Protein 2P08 (pdb70)

Organism: Nostoc punctiforme (strain ATCC 29133 / PCC 73102) (NCBI:txid63737)

Nearest PDB structures (foldseek):
  2p08-assembly1_B  TM=1.009E+00  e=7.380E-22  Nostoc punctiforme PCC 73102
  2p08-assembly1_A  TM=9.866E-01  e=2.747E-18  Nostoc punctiforme PCC 73102
  2p04-assembly1_B  TM=9.785E-01  e=1.442E-16  Nostoc punctiforme PCC 73102
  8hbe-assembly1_A  TM=8.763E-01  e=8.761E-08  Homo sapiens
  8hbh-assembly1_A  TM=8.188E-01  e=1.800E-07  Homo sapiens

Structure (mmCIF, N/CA/C/O backbone):
data_2P08
#
_entry.id   2P08
#
_cell.length_a   72.332
_cell.length_b   72.332
_cell.length_c   169.080
_cell.angle_alpha   90.00
_cell.angle_beta   90.00
_cell.angle_gamma   120.00
#
_symmetry.space_group_name_H-M   'P 61 2 2'
#
loop_
_entity.id
_entity.type
_entity.pdbx_description
1 polymer 'signal transduction histidine kinase'
2 non-polymer 'SULFATE ION'
3 water water
#
loop_
_atom_site.group_PDB
_atom_site.id
_atom_site.type_symbol
_atom_site.label_atom_id
_atom_site.label_alt_id
_atom_site.label_comp_id
_atom_site.label_asym_id
_atom_site.label_entity_id
_atom_site.label_seq_id
_atom_site.pdbx_PDB_ins_code
_atom_site.Cartn_x
_atom_site.Cartn_y
_atom_site.Cartn_z
_atom_site.occupancy
_atom_site.B_iso_or_equiv
_atom_site.auth_seq_id
_atom_site.auth_comp_id
_atom_site.auth_asym_id
_atom_site.auth_atom_id
_atom_site.pdbx_PDB_model_num
ATOM 1 N N . MET A 1 1 ? 0.203 37.957 21.795 1.00 67.16 7 MET A N 1
ATOM 2 C CA . MET A 1 1 ? -0.682 36.916 22.388 1.00 74.30 7 MET A CA 1
ATOM 3 C C . MET A 1 1 ? 0.044 35.581 22.507 1.00 72.05 7 MET A C 1
ATOM 4 O O . MET A 1 1 ? -0.486 34.615 23.075 1.00 68.21 7 MET A O 1
ATOM 9 N N . LEU A 1 2 ? 1.264 35.534 21.977 1.00 66.15 8 LEU A N 1
ATOM 10 C CA . LEU A 1 2 ? 1.987 34.276 21.889 1.00 59.67 8 LEU A CA 1
ATOM 11 C C . LEU A 1 2 ? 2.905 33.988 23.065 1.00 56.00 8 LEU A C 1
ATOM 12 O O . LEU A 1 2 ? 3.826 34.752 23.357 1.00 62.41 8 LEU A O 1
ATOM 17 N N . SER A 1 3 ? 2.640 32.866 23.725 1.00 53.33 9 SER A N 1
ATOM 18 C CA . SER A 1 3 ? 3.506 32.341 24.778 1.00 56.92 9 SER A CA 1
ATOM 19 C C . SER A 1 3 ? 4.915 32.085 24.220 1.00 61.46 9 SER A C 1
ATOM 20 O O . SER A 1 3 ? 5.052 31.513 23.133 1.00 61.88 9 SER A O 1
ATOM 23 N N . PRO A 1 4 ? 5.964 32.525 24.949 1.00 64.71 10 PRO A N 1
ATOM 24 C CA . PRO A 1 4 ? 7.344 32.277 24.517 1.00 64.70 10 PRO A CA 1
ATOM 25 C C . PRO A 1 4 ? 7.737 30.795 24.495 1.00 65.57 10 PRO A C 1
ATOM 26 O O . PRO A 1 4 ? 8.506 30.380 23.629 1.00 59.05 10 PRO A O 1
ATOM 30 N N . GLU A 1 5 ? 7.210 30.010 25.436 1.00 62.17 11 GLU A N 1
ATOM 31 C CA . GLU A 1 5 ? 7.489 28.577 25.489 1.00 55.07 11 GLU A CA 1
ATOM 32 C C . GLU A 1 5 ? 6.799 27.879 24.308 1.00 45.15 11 GLU A C 1
ATOM 33 O O . GLU A 1 5 ? 7.390 27.003 23.686 1.00 44.47 11 GLU A O 1
ATOM 39 N N . LEU A 1 6 ? 5.559 28.273 24.009 1.00 41.20 12 LEU A N 1
ATOM 40 C CA . LEU A 1 6 ? 4.807 27.723 22.865 1.00 48.42 12 LEU A CA 1
ATOM 41 C C . LEU A 1 6 ? 5.450 28.031 21.524 1.00 49.99 12 LEU A C 1
ATOM 42 O O . LEU A 1 6 ? 5.556 27.141 20.672 1.00 49.94 12 LEU A O 1
ATOM 47 N N . LEU A 1 7 ? 5.860 29.287 21.337 1.00 43.69 13 LEU A N 1
ATOM 48 C CA . LEU A 1 7 ? 6.555 29.678 20.116 1.00 43.55 13 LEU A CA 1
ATOM 49 C C . LEU A 1 7 ? 7.788 28.808 19.887 1.00 47.92 13 LEU A C 1
ATOM 50 O O . LEU A 1 7 ? 7.948 28.235 18.810 1.00 38.23 13 LEU A O 1
ATOM 55 N N . ALA A 1 8 ? 8.646 28.698 20.903 1.00 43.97 14 ALA A N 1
ATOM 56 C CA . ALA A 1 8 ? 9.884 27.940 20.776 1.00 41.86 14 ALA A CA 1
ATOM 57 C C . ALA A 1 8 ? 9.618 26.493 20.362 1.00 39.96 14 ALA A C 1
ATOM 58 O O . ALA A 1 8 ? 10.332 25.937 19.529 1.00 50.80 14 ALA A O 1
ATOM 60 N N . LYS A 1 9 ? 8.578 25.891 20.932 1.00 37.69 15 LYS A N 1
ATOM 61 C CA . LYS A 1 9 ? 8.244 24.499 20.663 1.00 42.22 15 LYS A CA 1
ATOM 62 C C . LYS A 1 9 ? 7.585 24.304 19.286 1.00 41.60 15 LYS A C 1
ATOM 63 O O . LYS A 1 9 ? 7.681 23.233 18.695 1.00 43.00 15 LYS A O 1
ATOM 69 N N . ALA A 1 10 ? 6.915 25.344 18.799 1.00 34.10 16 ALA A N 1
ATOM 70 C CA . ALA A 1 10 ? 6.251 25.337 17.493 1.00 37.47 16 ALA A CA 1
ATOM 71 C C . ALA A 1 10 ? 7.245 25.351 16.341 1.00 35.94 16 ALA A C 1
ATOM 72 O O . ALA A 1 10 ? 6.884 25.017 15.190 1.00 36.94 16 ALA A O 1
ATOM 74 N N . PHE A 1 11 ? 8.459 25.815 16.637 1.00 30.87 17 PHE A N 1
ATOM 75 C CA . PHE A 1 11 ? 9.514 26.013 15.631 1.00 25.92 17 PHE A CA 1
ATOM 76 C C . PHE A 1 11 ? 10.840 25.368 16.057 1.00 25.35 17 PHE A C 1
ATOM 77 O O . PHE A 1 11 ? 11.787 26.072 16.411 1.00 30.74 17 PHE A O 1
ATOM 85 N N . PRO A 1 12 ? 10.939 24.024 15.948 1.00 29.97 18 PRO A N 1
ATOM 86 C CA . PRO A 1 12 ? 12.162 23.299 16.372 1.00 37.42 18 PRO A CA 1
ATOM 87 C C . PRO A 1 12 ? 13.480 23.713 15.712 1.00 41.99 18 PRO A C 1
ATOM 88 O O . PRO A 1 12 ? 14.530 23.451 16.271 1.00 37.49 18 PRO A O 1
ATOM 92 N N . PHE A 1 13 ? 13.435 24.405 14.570 1.00 40.71 19 PHE A N 1
ATOM 93 C CA . PHE A 1 13 ? 14.665 24.901 13.945 1.00 31.47 19 PHE A CA 1
ATOM 94 C C . PHE A 1 13 ? 14.851 26.412 14.040 1.00 32.50 19 PHE A C 1
ATOM 95 O O . PHE A 1 13 ? 15.727 26.945 13.377 1.00 33.12 19 PHE A O 1
ATOM 103 N N . HIS A 1 14 ? 14.060 27.111 14.866 1.00 33.32 20 HIS A N 1
ATOM 104 C CA . HIS A 1 14 ? 14.206 28.567 14.965 1.00 34.67 20 HIS A CA 1
ATOM 105 C C . HIS A 1 14 ? 15.536 28.956 15.617 1.00 38.19 20 HIS A C 1
ATOM 106 O O . HIS A 1 14 ? 16.164 28.150 16.313 1.00 36.08 20 HIS A O 1
ATOM 113 N N . PHE A 1 15 ? 15.967 30.180 15.345 1.00 33.53 21 PHE A N 1
ATOM 114 C CA . PHE A 1 15 ? 16.869 30.906 16.235 1.00 34.25 21 PHE A CA 1
ATOM 115 C C . PHE A 1 15 ? 16.355 32.332 16.358 1.00 35.31 21 PHE A C 1
ATOM 116 O O . PHE A 1 15 ? 15.585 32.835 15.503 1.00 30.74 21 PHE A O 1
ATOM 124 N N . ALA A 1 16 ? 16.745 32.966 17.455 1.00 37.37 22 ALA A N 1
ATOM 125 C CA . ALA A 1 16 ? 16.418 34.361 17.715 1.00 34.63 22 ALA A CA 1
ATOM 126 C C . ALA A 1 16 ? 17.714 35.094 17.954 1.00 33.28 22 ALA A C 1
ATOM 127 O O . ALA A 1 16 ? 18.653 34.542 18.531 1.00 39.10 22 ALA A O 1
ATOM 129 N N . PHE A 1 17 ? 17.796 36.323 17.482 1.00 32.01 23 PHE A N 1
ATOM 130 C CA . PHE A 1 17 ? 18.985 37.118 17.661 1.00 33.02 23 PHE A CA 1
ATOM 131 C C . PHE A 1 17 ? 18.656 38.543 18.111 1.00 38.61 23 PHE A C 1
ATOM 132 O O . PHE A 1 17 ? 17.533 39.026 17.901 1.00 39.41 23 PHE A O 1
ATOM 140 N N . SER A 1 18 ? 19.656 39.212 18.692 1.00 38.68 24 SER A N 1
ATOM 141 C CA . SER A 1 18 ? 19.571 40.627 19.070 1.00 42.85 24 SER A CA 1
ATOM 142 C C . SER A 1 18 ? 20.269 41.480 18.017 1.00 45.95 24 SER A C 1
ATOM 143 O O . SER A 1 18 ? 20.821 40.924 17.066 1.00 39.78 24 SER A O 1
ATOM 146 N N . ARG A 1 19 ? 20.274 42.812 18.172 1.00 44.02 25 ARG A N 1
ATOM 147 C CA . ARG A 1 19 ? 20.807 43.709 17.112 1.00 40.67 25 ARG A CA 1
ATOM 148 C C . ARG A 1 19 ? 22.323 43.762 16.971 1.00 38.32 25 ARG A C 1
ATOM 149 O O . ARG A 1 19 ? 22.833 44.342 16.012 1.00 41.15 25 ARG A O 1
ATOM 157 N N . ASN A 1 20 ? 23.034 43.185 17.933 1.00 45.07 26 ASN A N 1
ATOM 158 C CA . ASN A 1 20 ? 24.466 42.976 17.785 1.00 50.34 26 ASN A CA 1
ATOM 159 C C . ASN A 1 20 ? 24.774 41.680 17.009 1.00 47.17 26 ASN A C 1
ATOM 160 O O . ASN A 1 20 ? 25.935 41.308 16.859 1.00 50.94 26 ASN A O 1
ATOM 165 N N . ARG A 1 21 ? 23.709 41.011 16.548 1.00 39.43 27 ARG A N 1
ATOM 166 C CA . ARG A 1 21 ? 23.745 39.797 15.722 1.00 38.01 27 ARG A CA 1
ATOM 167 C C . ARG A 1 21 ? 24.036 38.543 16.510 1.00 42.49 27 ARG A C 1
ATOM 168 O O . ARG A 1 21 ? 24.277 37.496 15.932 1.00 39.54 27 ARG A O 1
ATOM 176 N N . GLU A 1 22 ? 24.023 38.652 17.836 1.00 42.73 28 GLU A N 1
ATOM 177 C CA . GLU A 1 22 ? 24.237 37.493 18.691 1.00 47.74 28 GLU A CA 1
ATOM 178 C C . GLU A 1 22 ? 22.959 36.663 18.764 1.00 39.45 28 GLU A C 1
ATOM 179 O O . GLU A 1 22 ? 21.862 37.197 18.937 1.00 44.08 28 GLU A O 1
ATOM 185 N N . ILE A 1 23 ? 23.115 35.359 18.614 1.00 32.69 29 ILE A N 1
ATOM 186 C CA . ILE A 1 23 ? 22.034 34.396 18.789 1.00 36.50 29 ILE A CA 1
ATOM 187 C C . ILE A 1 23 ? 21.721 34.203 20.286 1.00 47.03 29 ILE A C 1
ATOM 188 O O . ILE A 1 23 ? 22.617 33.954 21.093 1.00 45.97 29 ILE A O 1
ATOM 193 N N . VAL A 1 24 ? 20.443 34.293 20.637 1.00 39.85 30 VAL A N 1
ATOM 194 C CA . VAL A 1 24 ? 20.021 34.380 22.037 1.00 43.20 30 VAL A CA 1
ATOM 195 C C . VAL A 1 24 ? 19.199 33.179 22.438 1.00 45.57 30 VAL A C 1
ATOM 196 O O . VAL A 1 24 ? 19.066 32.873 23.636 1.00 41.39 30 VAL A O 1
ATOM 200 N N . GLN A 1 25 ? 18.658 32.486 21.430 1.00 36.17 31 GLN A N 1
ATOM 201 C CA . GLN A 1 25 ? 17.858 31.281 21.663 1.00 37.47 31 GLN A CA 1
ATOM 202 C C . GLN A 1 25 ? 17.837 30.434 20.383 1.00 32.74 31 GLN A C 1
ATOM 203 O O . GLN A 1 25 ? 17.989 30.971 19.292 1.00 35.38 31 GLN A O 1
ATOM 209 N N . THR A 1 26 ? 17.675 29.127 20.523 1.00 36.10 32 THR A N 1
ATOM 210 C CA . THR A 1 26 ? 17.573 28.238 19.369 1.00 44.18 32 THR A CA 1
ATOM 211 C C . THR A 1 26 ? 16.492 27.217 19.642 1.00 41.45 32 THR A C 1
ATOM 212 O O . THR A 1 26 ? 16.185 26.933 20.795 1.00 46.63 32 THR A O 1
ATOM 216 N N . GLY A 1 27 ? 15.916 26.658 18.584 1.00 34.87 33 GLY A N 1
ATOM 217 C CA . GLY A 1 27 ? 14.950 25.572 18.739 1.00 39.00 33 GLY A CA 1
ATOM 218 C C . GLY A 1 27 ? 15.658 24.286 19.125 1.00 38.20 33 GLY A C 1
ATOM 219 O O . GLY A 1 27 ? 16.860 24.194 18.975 1.00 43.37 33 GLY A O 1
ATOM 220 N N . GLU A 1 28 ? 14.892 23.291 19.571 1.00 43.78 34 GLU A N 1
ATOM 221 C CA . GLU A 1 28 ? 15.418 22.001 20.042 1.00 59.07 34 GLU A CA 1
ATOM 222 C C . GLU A 1 28 ? 16.224 21.274 18.957 1.00 56.94 34 GLU A C 1
ATOM 223 O O . GLU A 1 28 ? 17.394 20.946 19.161 1.00 63.64 34 GLU A O 1
ATOM 229 N N . VAL A 1 29 ? 15.608 21.063 17.798 1.00 49.70 35 VAL A N 1
ATOM 230 C CA . VAL A 1 29 ? 16.245 20.322 16.708 1.00 39.74 35 VAL A CA 1
ATOM 231 C C . VAL A 1 29 ? 17.501 21.006 16.159 1.00 42.83 35 VAL A C 1
ATOM 232 O O . VAL A 1 29 ? 18.506 20.340 15.915 1.00 47.56 35 VAL A O 1
ATOM 236 N N . LEU A 1 30 ? 17.458 22.325 15.984 1.00 43.08 36 LEU A N 1
ATOM 237 C CA . LEU A 1 30 ? 18.620 23.071 15.503 1.00 44.06 36 LEU A CA 1
ATOM 238 C C . LEU A 1 30 ? 19.853 22.912 16.421 1.00 47.64 36 LEU A C 1
ATOM 239 O O . LEU A 1 30 ? 20.952 22.665 15.937 1.00 40.45 36 LEU A O 1
ATOM 244 N N . GLU A 1 31 ? 19.663 23.078 17.727 1.00 45.03 37 GLU A N 1
ATOM 245 C CA . GLU A 1 31 ? 20.773 22.979 18.674 1.00 53.35 37 GLU A CA 1
ATOM 246 C C . GLU A 1 31 ? 21.439 21.584 18.662 1.00 55.43 37 GLU A C 1
ATOM 247 O O . GLU A 1 31 ? 22.674 21.473 18.699 1.00 57.20 37 GLU A O 1
ATOM 253 N N . ARG A 1 32 ? 20.609 20.545 18.564 1.00 49.71 38 ARG A N 1
ATOM 254 C CA . ARG A 1 32 ? 21.033 19.151 18.602 1.00 54.33 38 ARG A CA 1
ATOM 255 C C . ARG A 1 32 ? 21.864 18.826 17.374 1.00 60.68 38 ARG A C 1
ATOM 256 O O . ARG A 1 32 ? 22.653 17.879 17.381 1.00 65.10 38 ARG A O 1
ATOM 264 N N . ILE A 1 33 ? 21.669 19.632 16.330 1.00 54.61 39 ILE A N 1
ATOM 265 C CA . ILE A 1 33 ? 22.257 19.439 15.011 1.00 46.14 39 ILE A CA 1
ATOM 266 C C . ILE A 1 33 ? 23.600 20.152 14.868 1.00 49.21 39 ILE A C 1
ATOM 267 O O . ILE A 1 33 ? 24.478 19.686 14.147 1.00 60.97 39 ILE A O 1
ATOM 272 N N . SER A 1 34 ? 23.763 21.274 15.563 1.00 53.12 40 SER A N 1
ATOM 273 C CA . SER A 1 34 ? 24.966 22.082 15.437 1.00 54.97 40 SER A CA 1
ATOM 274 C C . SER A 1 34 ? 26.104 21.462 16.246 1.00 61.47 40 SER A C 1
ATOM 275 O O . SER A 1 34 ? 25.872 20.986 17.365 1.00 66.32 40 SER A O 1
ATOM 278 N N . PRO A 1 35 ? 27.319 21.422 15.659 1.00 59.89 41 PRO A N 1
ATOM 279 C CA . PRO A 1 35 ? 28.573 21.011 16.323 1.00 63.70 41 PRO A CA 1
ATOM 280 C C . PRO A 1 35 ? 29.042 21.963 17.431 1.00 67.21 41 PRO A C 1
ATOM 281 O O . PRO A 1 35 ? 29.385 21.502 18.517 1.00 73.74 41 PRO A O 1
ATOM 285 N N . GLU A 1 36 ? 29.064 23.265 17.155 1.00 68.81 42 GLU A N 1
ATOM 286 C CA . GLU A 1 36 ? 29.292 24.289 18.179 1.00 67.67 42 GLU A CA 1
ATOM 287 C C . GLU A 1 36 ? 27.941 24.694 18.772 1.00 72.04 42 GLU A C 1
ATOM 288 O O . GLU A 1 36 ? 26.945 24.748 18.047 1.00 73.98 42 GLU A O 1
ATOM 294 N N . PRO A 1 37 ? 27.890 24.988 20.088 1.00 71.18 43 PRO A N 1
ATOM 295 C CA . PRO A 1 37 ? 26.645 25.576 20.613 1.00 67.55 43 PRO A CA 1
ATOM 296 C C . PRO A 1 37 ? 26.423 27.001 20.067 1.00 57.85 43 PRO A C 1
ATOM 297 O O . PRO A 1 37 ? 27.358 27.817 20.060 1.00 56.95 43 PRO A O 1
ATOM 301 N N . LEU A 1 38 ? 25.198 27.285 19.619 1.00 48.77 44 LEU A N 1
ATOM 302 C CA . LEU A 1 38 ? 24.892 28.534 18.889 1.00 43.42 44 LEU A CA 1
ATOM 303 C C . LEU A 1 38 ? 24.602 29.766 19.752 1.00 37.97 44 LEU A C 1
ATOM 304 O O . LEU A 1 38 ? 24.919 30.896 19.369 1.00 40.17 44 LEU A O 1
ATOM 309 N N . VAL A 1 39 ? 23.981 29.568 20.907 1.00 45.63 45 VAL A N 1
ATOM 310 C CA . VAL A 1 39 ? 23.703 30.696 21.803 1.00 38.24 45 VAL A CA 1
ATOM 311 C C . VAL A 1 39 ? 25.002 31.421 22.180 1.00 41.16 45 VAL A C 1
ATOM 312 O O . VAL A 1 39 ? 25.992 30.802 22.609 1.00 45.36 45 VAL A O 1
ATOM 316 N N . GLY A 1 40 ? 25.018 32.723 21.937 1.00 41.73 46 GLY A N 1
ATOM 317 C CA . GLY A 1 40 ? 26.187 33.553 22.197 1.00 47.15 46 GLY A CA 1
ATOM 318 C C . GLY A 1 40 ? 27.014 33.828 20.954 1.00 49.22 46 GLY A C 1
ATOM 319 O O . GLY A 1 40 ? 27.872 34.716 20.957 1.00 47.50 46 GLY A O 1
ATOM 320 N N . LYS A 1 41 ? 26.762 33.065 19.890 1.00 45.39 47 LYS A N 1
ATOM 321 C CA . LYS A 1 41 ? 27.524 33.212 18.649 1.00 44.13 47 LYS A CA 1
ATOM 322 C C . LYS A 1 41 ? 26.868 34.191 17.687 1.00 47.81 47 LYS A C 1
ATOM 323 O O . LYS A 1 41 ? 25.660 34.448 17.758 1.00 45.27 47 LYS A O 1
ATOM 329 N N . LEU A 1 42 ? 27.677 34.750 16.796 1.00 46.36 48 LEU A N 1
ATOM 330 C CA . LEU A 1 42 ? 27.178 35.652 15.776 1.00 40.94 48 LEU A CA 1
ATOM 331 C C . LEU A 1 42 ? 26.593 34.858 14.607 1.00 43.95 48 LEU A C 1
ATOM 332 O O . LEU A 1 42 ? 27.151 33.835 14.181 1.00 37.03 48 LEU A O 1
ATOM 337 N N . ILE A 1 43 ? 25.464 35.345 14.105 1.00 34.33 49 ILE A N 1
ATOM 338 C CA . ILE A 1 43 ? 24.775 34.772 12.953 1.00 32.96 49 ILE A CA 1
ATOM 339 C C . ILE A 1 43 ? 25.704 34.424 11.787 1.00 31.58 49 ILE A C 1
ATOM 340 O O . ILE A 1 43 ? 25.648 33.303 11.294 1.00 33.33 49 ILE A O 1
ATOM 345 N N . GLU A 1 44 ? 26.526 35.381 11.339 1.00 35.23 50 GLU A N 1
ATOM 346 C CA . GLU A 1 44 ? 27.320 35.236 10.094 1.00 36.44 50 GLU A CA 1
ATOM 347 C C . GLU A 1 44 ? 28.437 34.180 10.167 1.00 41.09 50 GLU A C 1
ATOM 348 O O . GLU A 1 44 ? 29.070 33.857 9.167 1.00 37.82 50 GLU A O 1
ATOM 354 N N . GLN A 1 45 ? 28.671 33.655 11.360 1.00 32.87 51 GLN A N 1
ATOM 355 C CA . GLN A 1 45 ? 29.635 32.580 11.554 1.00 35.20 51 GLN A CA 1
ATOM 356 C C . GLN A 1 45 ? 28.961 31.234 11.415 1.00 35.03 51 GLN A C 1
ATOM 357 O O . GLN A 1 45 ? 29.623 30.207 11.386 1.00 33.81 51 GLN A O 1
ATOM 363 N N . HIS A 1 46 ? 27.629 31.233 11.304 1.00 32.67 52 HIS A N 1
ATOM 364 C CA . HIS A 1 46 ? 26.884 29.982 11.230 1.00 32.08 52 HIS A CA 1
ATOM 365 C C . HIS A 1 46 ? 25.836 29.948 10.127 1.00 32.83 52 HIS A C 1
ATOM 366 O O . HIS A 1 46 ? 25.395 28.863 9.740 1.00 31.87 52 HIS A O 1
ATOM 373 N N . PHE A 1 47 ? 25.494 31.127 9.596 1.00 30.35 53 PHE A N 1
ATOM 374 C CA . PHE A 1 47 ? 24.436 31.256 8.594 1.00 32.99 53 PHE A CA 1
ATOM 375 C C . PHE A 1 47 ? 24.795 32.194 7.495 1.00 29.21 53 PHE A C 1
ATOM 376 O O . PHE A 1 47 ? 25.541 33.122 7.700 1.00 33.74 53 PHE A O 1
ATOM 384 N N . GLN A 1 48 ? 24.190 31.956 6.337 1.00 34.59 54 GLN A N 1
ATOM 385 C CA . GLN A 1 48 ? 24.277 32.826 5.181 1.00 37.79 54 GLN A CA 1
ATOM 386 C C . GLN A 1 48 ? 22.834 33.075 4.745 1.00 31.25 54 GLN A C 1
ATOM 387 O O . GLN A 1 48 ? 22.054 32.151 4.727 1.00 34.32 54 GLN A O 1
ATOM 393 N N . ILE A 1 49 ? 22.493 34.317 4.410 1.00 26.00 55 ILE A N 1
ATOM 394 C CA . ILE A 1 49 ? 21.151 34.646 3.893 1.00 35.97 55 ILE A CA 1
ATOM 395 C C . ILE A 1 49 ? 21.175 34.581 2.380 1.00 30.84 55 ILE A C 1
ATOM 396 O O . ILE A 1 49 ? 21.929 35.313 1.747 1.00 33.74 55 ILE A O 1
ATOM 401 N N . ASN A 1 50 ? 20.375 33.682 1.814 1.00 34.54 56 ASN A N 1
ATOM 402 C CA . ASN A 1 50 ? 20.296 33.503 0.350 1.00 30.96 56 ASN A CA 1
ATOM 403 C C . ASN A 1 50 ? 19.189 34.321 -0.285 1.00 34.39 56 ASN A C 1
ATOM 404 O O . ASN A 1 50 ? 19.291 34.720 -1.440 1.00 36.65 56 ASN A O 1
ATOM 409 N N . ARG A 1 51 ? 18.123 34.573 0.471 1.00 31.09 57 ARG A N 1
ATOM 410 C CA . ARG A 1 51 ? 16.989 35.353 -0.022 1.00 35.07 57 ARG A CA 1
ATOM 411 C C . ARG A 1 51 ? 16.281 36.008 1.169 1.00 30.11 57 ARG A C 1
ATOM 412 O O . ARG A 1 51 ? 16.221 35.406 2.233 1.00 32.89 57 ARG A O 1
ATOM 420 N N . PRO A 1 52 ? 15.829 37.270 1.029 1.00 33.71 58 PRO A N 1
ATOM 421 C CA . PRO A 1 52 ? 16.134 38.250 -0.019 1.00 37.35 58 PRO A CA 1
ATOM 422 C C . PRO A 1 52 ? 17.638 38.594 -0.060 1.00 40.23 58 PRO A C 1
ATOM 423 O O . PRO A 1 52 ? 18.409 38.213 0.843 1.00 36.70 58 PRO A O 1
ATOM 427 N N . LYS A 1 53 ? 18.065 39.271 -1.115 1.00 36.31 59 LYS A N 1
ATOM 428 C CA . LYS A 1 53 ? 19.462 39.686 -1.204 1.00 39.68 59 LYS A CA 1
ATOM 429 C C . LYS A 1 53 ? 19.724 40.907 -0.314 1.00 40.03 59 LYS A C 1
ATOM 430 O O . LYS A 1 53 ? 19.565 42.055 -0.748 1.00 42.86 59 LYS A O 1
ATOM 436 N N . ILE A 1 54 ? 20.120 40.654 0.936 1.00 36.46 60 ILE A N 1
ATOM 437 C CA . ILE A 1 54 ? 20.257 41.729 1.937 1.00 40.52 60 ILE A CA 1
ATOM 438 C C . ILE A 1 54 ? 21.338 41.412 2.984 1.00 37.58 60 ILE A C 1
ATOM 439 O O . ILE A 1 54 ? 21.788 40.268 3.107 1.00 38.13 60 ILE A O 1
ATOM 444 N N . LEU A 1 55 ? 21.741 42.418 3.742 1.00 36.75 61 LEU A N 1
ATOM 445 C CA . LEU A 1 55 ? 22.772 42.232 4.765 1.00 41.82 61 LEU A CA 1
ATOM 446 C C . LEU A 1 55 ? 22.191 41.551 5.977 1.00 41.96 61 LEU A C 1
ATOM 447 O O . LEU A 1 55 ? 21.019 41.731 6.284 1.00 49.24 61 LEU A O 1
ATOM 452 N N . ILE A 1 56 ? 23.012 40.776 6.673 1.00 48.71 62 ILE A N 1
ATOM 453 C CA . ILE A 1 56 ? 22.667 40.318 8.010 1.00 48.01 62 ILE A CA 1
ATOM 454 C C . ILE A 1 56 ? 22.767 41.574 8.883 1.00 50.39 62 ILE A C 1
ATOM 455 O O . ILE A 1 56 ? 23.836 41.937 9.391 1.00 45.07 62 ILE A O 1
ATOM 460 N N . ASP A 1 57 ? 21.641 42.262 8.981 1.00 43.80 63 ASP A N 1
ATOM 461 C CA . ASP A 1 57 ? 21.551 43.557 9.611 1.00 39.16 63 ASP A CA 1
ATOM 462 C C . ASP A 1 57 ? 20.170 43.544 10.255 1.00 45.01 63 ASP A C 1
ATOM 463 O O . ASP A 1 57 ? 19.148 43.386 9.567 1.00 38.94 63 ASP A O 1
ATOM 468 N N . PHE A 1 58 ? 20.144 43.672 11.575 1.00 40.22 64 PHE A N 1
ATOM 469 C CA . PHE A 1 58 ? 18.900 43.653 12.340 1.00 40.27 64 PHE A CA 1
ATOM 470 C C . PHE A 1 58 ? 17.870 44.600 11.726 1.00 40.12 64 PHE A C 1
ATOM 471 O O . PHE A 1 58 ? 16.712 44.223 11.525 1.00 48.07 64 PHE A O 1
ATOM 479 N N . ASP A 1 59 ? 18.307 45.821 11.412 1.00 38.92 65 ASP A N 1
ATOM 480 C CA . ASP A 1 59 ? 17.438 46.873 10.906 1.00 46.31 65 ASP A CA 1
ATOM 481 C C . ASP A 1 59 ? 16.928 46.578 9.505 1.00 46.57 65 ASP A C 1
ATOM 482 O O . ASP A 1 59 ? 15.758 46.827 9.204 1.00 43.98 65 ASP A O 1
ATOM 487 N N . ALA A 1 60 ? 17.814 46.080 8.643 1.00 42.67 66 ALA A N 1
ATOM 488 C CA . ALA A 1 60 ? 17.431 45.722 7.279 1.00 38.73 66 ALA A CA 1
ATOM 489 C C . ALA A 1 60 ? 16.404 44.603 7.318 1.00 32.59 66 ALA A C 1
ATOM 490 O O . ALA A 1 60 ? 15.450 44.585 6.528 1.00 36.00 66 ALA A O 1
ATOM 492 N N . ILE A 1 61 ? 16.607 43.664 8.242 1.00 33.67 67 ILE A N 1
ATOM 493 C CA . ILE A 1 61 ? 15.719 42.519 8.362 1.00 38.21 67 ILE A CA 1
ATOM 494 C C . ILE A 1 61 ? 14.316 42.906 8.884 1.00 41.44 67 ILE A C 1
ATOM 495 O O . ILE A 1 61 ? 13.316 42.378 8.409 1.00 35.50 67 ILE A O 1
ATOM 500 N N . SER A 1 62 ? 14.266 43.859 9.816 1.00 36.70 68 SER A N 1
ATOM 501 C CA . SER A 1 62 ? 13.008 44.361 10.400 1.00 33.64 68 SER A CA 1
ATOM 502 C C . SER A 1 62 ? 12.122 45.089 9.385 1.00 34.62 68 SER A C 1
ATOM 503 O O . SER A 1 62 ? 10.929 45.236 9.596 1.00 44.47 68 SER A O 1
ATOM 506 N N . LYS A 1 63 ? 12.727 45.550 8.294 1.00 30.76 69 LYS A N 1
ATOM 507 C CA . LYS A 1 63 ? 12.029 46.220 7.198 1.00 37.65 69 LYS A CA 1
ATOM 508 C C . LYS A 1 63 ? 11.388 45.277 6.179 1.00 44.06 69 LYS A C 1
ATOM 509 O O . LYS A 1 63 ? 10.731 45.738 5.249 1.00 39.43 69 LYS A O 1
ATOM 515 N N . GLN A 1 64 ? 11.561 43.966 6.347 1.00 43.92 70 GLN A N 1
ATOM 516 C CA . GLN A 1 64 ? 10.935 43.013 5.430 1.00 41.11 70 GLN A CA 1
ATOM 517 C C . GLN A 1 64 ? 10.055 41.973 6.153 1.00 41.29 70 GLN A C 1
ATOM 518 O O . GLN A 1 64 ? 10.328 40.786 6.090 1.00 37.86 70 GLN A O 1
ATOM 524 N N . PRO A 1 65 ? 8.972 42.414 6.829 1.00 40.88 71 PRO A N 1
ATOM 525 C CA . PRO A 1 65 ? 8.233 41.447 7.649 1.00 34.68 71 PRO A CA 1
ATOM 526 C C . PRO A 1 65 ? 7.402 40.420 6.854 1.00 34.69 71 PRO A C 1
ATOM 527 O O . PRO A 1 65 ? 6.987 39.416 7.415 1.00 32.73 71 PRO A O 1
ATOM 531 N N . ARG A 1 66 ? 7.146 40.679 5.579 1.00 28.13 72 ARG A N 1
ATOM 532 C CA . ARG A 1 66 ? 6.334 39.762 4.772 1.00 37.02 72 ARG A CA 1
ATOM 533 C C . ARG A 1 66 ? 7.176 38.863 3.864 1.00 29.84 72 ARG A C 1
ATOM 534 O O . ARG A 1 66 ? 6.649 38.031 3.145 1.00 44.04 72 ARG A O 1
ATOM 542 N N . ALA A 1 67 ? 8.487 39.046 3.887 1.00 35.22 73 ALA A N 1
ATOM 543 C CA . ALA A 1 67 ? 9.352 38.287 2.976 1.00 36.03 73 ALA A CA 1
ATOM 544 C C . ALA A 1 67 ? 9.608 36.890 3.505 1.00 27.44 73 ALA A C 1
ATOM 545 O O . ALA A 1 67 ? 9.758 36.676 4.718 1.00 28.21 73 ALA A O 1
ATOM 547 N N . LEU A 1 68 ? 9.662 35.930 2.591 1.00 31.53 74 LEU A N 1
ATOM 548 C CA . LEU A 1 68 ? 10.134 34.603 2.930 1.00 36.32 74 LEU A CA 1
ATOM 549 C C . LEU A 1 68 ? 11.655 34.649 2.898 1.00 37.72 74 LEU A C 1
ATOM 550 O O . LEU A 1 68 ? 12.256 34.931 1.847 1.00 35.18 74 LEU A O 1
ATOM 555 N N . PHE A 1 69 ? 12.266 34.399 4.054 1.00 28.95 75 PHE A N 1
ATOM 556 C CA . PHE A 1 69 ? 13.715 34.391 4.176 1.00 31.56 75 PHE A CA 1
ATOM 557 C C . PHE A 1 69 ? 14.231 32.996 3.913 1.00 27.16 75 PHE A C 1
ATOM 558 O O . PHE A 1 69 ? 13.606 32.021 4.333 1.00 33.53 75 PHE A O 1
ATOM 566 N N . ILE A 1 70 ? 15.360 32.903 3.200 1.00 27.43 76 ILE A N 1
ATOM 567 C CA . ILE A 1 70 ? 15.996 31.592 2.983 1.00 28.75 76 ILE A CA 1
ATOM 568 C C . ILE A 1 70 ? 17.440 31.719 3.441 1.00 24.76 76 ILE A C 1
ATOM 569 O O . ILE A 1 70 ? 18.180 32.566 2.951 1.00 30.49 76 ILE A O 1
ATOM 574 N N . LEU A 1 71 ? 17.782 30.930 4.461 1.00 29.10 77 LEU A N 1
ATOM 575 C CA . LEU A 1 71 ? 19.103 30.966 5.063 1.00 36.61 77 LEU A CA 1
ATOM 576 C C . LEU A 1 71 ? 19.704 29.602 4.887 1.00 35.36 77 LEU A C 1
ATOM 577 O O . LEU A 1 71 ? 18.992 28.603 4.871 1.00 38.16 77 LEU A O 1
ATOM 582 N N . GLU A 1 72 ? 21.019 29.577 4.708 1.00 32.16 78 GLU A N 1
ATOM 583 C CA . GLU A 1 72 ? 21.752 28.337 4.662 1.00 33.31 78 GLU A CA 1
ATOM 584 C C . GLU A 1 72 ? 22.460 28.088 5.974 1.00 27.17 78 GLU A C 1
ATOM 585 O O . GLU A 1 72 ? 23.157 28.968 6.458 1.00 30.84 78 GLU A O 1
ATOM 591 N N . PHE A 1 73 ? 22.288 26.895 6.545 1.00 33.83 79 PHE A N 1
ATOM 592 C CA . PHE A 1 73 ? 23.032 26.520 7.754 1.00 30.88 79 PHE A CA 1
ATOM 593 C C . PHE A 1 73 ? 24.403 26.052 7.260 1.00 39.65 79 PHE A C 1
ATOM 594 O O . PHE A 1 73 ? 24.505 25.007 6.622 1.00 40.53 79 PHE A O 1
ATOM 602 N N . LEU A 1 74 ? 25.437 26.853 7.516 1.00 31.05 80 LEU A N 1
ATOM 603 C CA . LEU A 1 74 ? 26.739 26.676 6.861 1.00 40.48 80 LEU A CA 1
ATOM 604 C C . LEU A 1 74 ? 27.360 25.307 7.124 1.00 45.85 80 LEU A C 1
ATOM 605 O O . LEU A 1 74 ? 28.036 24.758 6.250 1.00 44.83 80 LEU A O 1
ATOM 610 N N . HIS A 1 75 ? 27.073 24.747 8.298 1.00 44.27 81 HIS A N 1
ATOM 611 C CA . HIS A 1 75 ? 27.597 23.444 8.703 1.00 49.04 81 HIS A CA 1
ATOM 612 C C . HIS A 1 75 ? 27.167 22.256 7.809 1.00 54.02 81 HIS A C 1
ATOM 613 O O . HIS A 1 75 ? 28.026 21.525 7.312 1.00 55.89 81 HIS A O 1
ATOM 620 N N . ASN A 1 76 ? 25.861 22.065 7.601 1.00 47.29 82 ASN A N 1
ATOM 621 C CA . ASN A 1 76 ? 25.384 20.965 6.746 1.00 51.68 82 ASN A CA 1
ATOM 622 C C . ASN A 1 76 ? 24.827 21.382 5.378 1.00 54.04 82 ASN A C 1
ATOM 623 O O . ASN A 1 76 ? 24.374 20.540 4.595 1.00 55.85 82 ASN A O 1
ATOM 628 N N . GLY A 1 77 ? 24.884 22.679 5.087 1.00 46.04 83 GLY A N 1
ATOM 629 C CA . GLY A 1 77 ? 24.287 23.226 3.874 1.00 44.90 83 GLY A CA 1
ATOM 630 C C . GLY A 1 77 ? 22.754 23.187 3.763 1.00 39.24 83 GLY A C 1
ATOM 631 O O . GLY A 1 77 ? 22.220 23.442 2.680 1.00 48.67 83 GLY A O 1
ATOM 632 N N . MET A 1 78 ? 22.031 22.871 4.839 1.00 32.93 84 MET A N 1
ATOM 633 C CA . MET A 1 78 ? 20.561 22.910 4.729 1.00 46.84 84 MET A CA 1
ATOM 634 C C . MET A 1 78 ? 19.983 24.322 4.504 1.00 41.48 84 MET A C 1
ATOM 635 O O . MET A 1 78 ? 20.468 25.299 5.081 1.00 36.67 84 MET A O 1
ATOM 640 N N . GLN A 1 79 ? 18.992 24.401 3.609 1.00 35.26 85 GLN A N 1
ATOM 641 C CA . GLN A 1 79 ? 18.320 25.634 3.243 1.00 37.51 85 GLN A CA 1
ATOM 642 C C . GLN A 1 79 ? 17.124 25.799 4.170 1.00 39.58 85 GLN A C 1
ATOM 643 O O . GLN A 1 79 ? 16.141 25.089 4.028 1.00 44.12 85 GLN A O 1
ATOM 649 N N . LEU A 1 80 ? 17.221 26.722 5.128 1.00 38.13 86 LEU A N 1
ATOM 650 C CA . LEU A 1 80 ? 16.121 26.973 6.061 1.00 27.20 86 LEU A CA 1
ATOM 651 C C . LEU A 1 80 ? 15.289 28.094 5.452 1.00 25.06 86 LEU A C 1
ATOM 652 O O . LEU A 1 80 ? 15.840 29.118 5.040 1.00 33.52 86 LEU A O 1
ATOM 657 N N . LYS A 1 81 ? 13.969 27.921 5.397 1.00 29.88 87 LYS A N 1
ATOM 658 C CA . LYS A 1 81 ? 13.101 29.006 4.900 1.00 26.67 87 LYS A CA 1
ATOM 659 C C . LYS A 1 81 ? 12.087 29.403 5.968 1.00 27.18 87 LYS A C 1
ATOM 660 O O . LYS A 1 81 ? 11.610 28.556 6.692 1.00 31.80 87 LYS A O 1
ATOM 666 N N . GLY A 1 82 ? 11.758 30.693 6.028 1.00 29.42 88 GLY A N 1
ATOM 667 C CA . GLY A 1 82 ? 10.716 31.156 6.908 1.00 35.72 88 GLY A CA 1
ATOM 668 C C . GLY A 1 82 ? 10.684 32.647 7.182 1.00 25.40 88 GLY A C 1
ATOM 669 O O . GLY A 1 82 ? 11.301 33.453 6.485 1.00 31.82 88 GLY A O 1
ATOM 670 N N . GLN A 1 83 ? 9.886 32.978 8.190 1.00 30.95 89 GLN A N 1
ATOM 671 C CA . GLN A 1 83 ? 9.563 34.331 8.583 1.00 25.76 89 GLN A CA 1
ATOM 672 C C . GLN A 1 83 ? 10.596 34.845 9.550 1.00 27.04 89 GLN A C 1
ATOM 673 O O . GLN A 1 83 ? 11.084 34.106 10.433 1.00 29.08 89 GLN A O 1
ATOM 679 N N . MET A 1 84 ? 10.932 36.117 9.380 1.00 24.69 90 MET A N 1
ATOM 680 C CA . MET A 1 84 ? 11.729 36.835 10.343 1.00 28.50 90 MET A CA 1
ATOM 681 C C . MET A 1 84 ? 10.715 37.665 11.120 1.00 31.41 90 MET A C 1
ATOM 682 O O . MET A 1 84 ? 10.208 38.668 10.591 1.00 31.21 90 MET A O 1
ATOM 687 N N . MET A 1 85 ? 10.414 37.209 12.340 1.00 29.04 91 MET A N 1
ATOM 688 C CA . MET A 1 85 ? 9.373 37.804 13.184 1.00 29.66 91 MET A CA 1
ATOM 689 C C . MET A 1 85 ? 10.036 38.775 14.150 1.00 29.79 91 MET A C 1
ATOM 690 O O . MET A 1 85 ? 10.867 38.394 14.972 1.00 30.58 91 MET A O 1
ATOM 695 N N . TYR A 1 86 ? 9.707 40.049 13.971 1.00 31.15 92 TYR A N 1
ATOM 696 C CA . TYR A 1 86 ? 10.288 41.132 14.734 1.00 34.55 92 TYR A CA 1
ATOM 697 C C . TYR A 1 86 ? 9.442 41.437 15.990 1.00 37.39 92 TYR A C 1
ATOM 698 O O . TYR A 1 86 ? 8.220 41.597 15.900 1.00 38.04 92 TYR A O 1
ATOM 707 N N . GLN A 1 87 ? 10.120 41.472 17.141 1.00 34.52 93 GLN A N 1
ATOM 708 C CA . GLN A 1 87 ? 9.543 41.796 18.438 1.00 36.22 93 GLN A CA 1
ATOM 709 C C . GLN A 1 87 ? 10.207 43.100 18.891 1.00 40.54 93 GLN A C 1
ATOM 710 O O . GLN A 1 87 ? 11.258 43.062 19.522 1.00 39.29 93 GLN A O 1
ATOM 716 N N . PRO A 1 88 ? 9.604 44.254 18.542 1.00 41.85 94 PRO A N 1
ATOM 717 C CA . PRO A 1 88 ? 10.186 45.558 18.816 1.00 48.67 94 PRO A CA 1
ATOM 718 C C . PRO A 1 88 ? 10.439 45.814 20.308 1.00 43.67 94 PRO A C 1
ATOM 719 O O . PRO A 1 88 ? 11.439 46.436 20.669 1.00 44.26 94 PRO A O 1
ATOM 723 N N . GLU A 1 89 ? 9.553 45.311 21.157 1.00 50.84 95 GLU A N 1
ATOM 724 C CA . GLU A 1 89 ? 9.622 45.565 22.595 1.00 55.62 95 GLU A CA 1
ATOM 725 C C . GLU A 1 89 ? 10.847 44.884 23.201 1.00 50.03 95 GLU A C 1
ATOM 726 O O . GLU A 1 89 ? 11.549 45.460 24.029 1.00 52.15 95 GLU A O 1
ATOM 732 N N . GLU A 1 90 ? 11.093 43.656 22.760 1.00 51.05 96 GLU A N 1
ATOM 733 C CA . GLU A 1 90 ? 12.196 42.814 23.239 1.00 44.46 96 GLU A CA 1
ATOM 734 C C . GLU A 1 90 ? 13.514 43.132 22.519 1.00 43.16 96 GLU A C 1
ATOM 735 O O . GLU A 1 90 ? 14.594 42.774 22.992 1.00 46.66 96 GLU A O 1
ATOM 741 N N . GLU A 1 91 ? 13.415 43.818 21.377 1.00 44.23 97 GLU A N 1
ATOM 742 C CA . GLU A 1 91 ? 14.562 44.063 20.492 1.00 44.45 97 GLU A CA 1
ATOM 743 C C . GLU A 1 91 ? 15.200 42.735 20.119 1.00 37.68 97 GLU A C 1
ATOM 744 O O . GLU A 1 91 ? 16.409 42.528 20.293 1.00 40.64 97 GLU A O 1
ATOM 750 N N . VAL A 1 92 ? 14.350 41.834 19.630 1.00 40.64 98 VAL A N 1
ATOM 751 C CA . VAL A 1 92 ? 14.763 40.501 19.173 1.00 39.74 98 VAL A CA 1
ATOM 752 C C . VAL A 1 92 ? 14.037 40.195 17.858 1.00 39.87 98 VAL A C 1
ATOM 753 O O . VAL A 1 92 ? 12.901 40.623 17.648 1.00 34.74 98 VAL A O 1
ATOM 757 N N . ILE A 1 93 ? 14.731 39.499 16.957 1.00 37.40 99 ILE A N 1
ATOM 758 C CA . ILE A 1 93 ? 14.102 38.914 15.779 1.00 35.47 99 ILE A CA 1
ATOM 759 C C . ILE A 1 93 ? 14.187 37.385 15.874 1.00 33.04 99 ILE A C 1
ATOM 760 O O . ILE A 1 93 ? 15.223 36.826 16.255 1.00 36.76 99 ILE A O 1
ATOM 765 N N . PHE A 1 94 ? 13.073 36.735 15.569 1.00 29.51 100 PHE A N 1
ATOM 766 C CA . PHE A 1 94 ? 12.994 35.299 15.463 1.00 33.95 100 PHE A CA 1
ATOM 767 C C . PHE A 1 94 ? 12.986 34.919 13.993 1.00 36.96 100 PHE A C 1
ATOM 768 O O . PHE A 1 94 ? 12.123 35.382 13.211 1.00 29.90 100 PHE A O 1
ATOM 776 N N . PHE A 1 95 ? 13.968 34.111 13.604 1.00 29.78 101 PHE A N 1
ATOM 777 C CA . PHE A 1 95 ? 13.904 33.469 12.299 1.00 29.80 101 PHE A CA 1
ATOM 778 C C . PHE A 1 95 ? 13.158 32.184 12.532 1.00 31.42 101 PHE A C 1
ATOM 779 O O . PHE A 1 95 ? 13.675 31.247 13.136 1.00 33.88 101 PHE A O 1
ATOM 787 N N . LEU A 1 96 ? 11.919 32.132 12.078 1.00 26.73 102 LEU A N 1
ATOM 788 C CA . LEU A 1 96 ? 11.135 30.957 12.343 1.00 32.24 102 LEU A CA 1
ATOM 789 C C . LEU A 1 96 ? 11.316 29.985 11.178 1.00 33.70 102 LEU A C 1
ATOM 790 O O . LEU A 1 96 ? 10.357 29.624 10.523 1.00 32.01 102 LEU A O 1
ATOM 795 N N . GLY A 1 97 ? 12.558 29.550 10.970 1.00 33.47 103 GLY A N 1
ATOM 796 C CA . GLY A 1 97 ? 12.929 28.737 9.792 1.00 30.01 103 GLY A CA 1
ATOM 797 C C . GLY A 1 97 ? 12.693 27.261 9.934 1.00 36.70 103 GLY A C 1
ATOM 798 O O . GLY A 1 97 ? 12.620 26.732 11.039 1.00 33.48 103 GLY A O 1
ATOM 799 N N . SER A 1 98 ? 12.519 26.600 8.796 1.00 36.05 104 SER A N 1
ATOM 800 C CA . SER A 1 98 ? 12.459 25.153 8.760 1.00 36.57 104 SER A CA 1
ATOM 801 C C . SER A 1 98 ? 13.142 24.655 7.467 1.00 36.53 104 SER A C 1
ATOM 802 O O . SER A 1 98 ? 13.128 25.359 6.451 1.00 33.15 104 SER A O 1
ATOM 805 N N . PRO A 1 99 ? 13.778 23.468 7.512 1.00 34.20 105 PRO A N 1
ATOM 806 C CA . PRO A 1 99 ? 14.548 23.027 6.338 1.00 35.20 105 PRO A CA 1
ATOM 807 C C . PRO A 1 99 ? 13.685 22.553 5.171 1.00 29.36 105 PRO A C 1
ATOM 808 O O . PRO A 1 99 ? 12.642 21.922 5.384 1.00 32.74 105 PRO A O 1
ATOM 812 N N . TRP A 1 100 ? 14.123 22.865 3.951 1.00 35.78 106 TRP A N 1
ATOM 813 C CA . TRP A 1 100 ? 13.669 22.112 2.784 1.00 33.83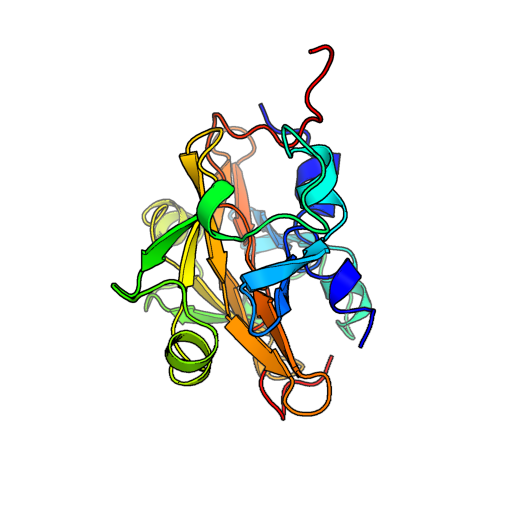 106 TRP A CA 1
ATOM 814 C C . TRP A 1 100 ? 14.236 20.696 2.813 1.00 37.09 106 TRP A C 1
ATOM 815 O O . TRP A 1 100 ? 15.417 20.490 3.039 1.00 42.64 106 TRP A O 1
ATOM 826 N N . ILE A 1 101 ? 13.373 19.718 2.616 1.00 34.68 107 ILE A N 1
ATOM 827 C CA . ILE A 1 101 ? 13.751 18.341 2.707 1.00 39.39 107 ILE A CA 1
ATOM 828 C C . ILE A 1 101 ? 13.915 17.864 1.256 1.00 49.28 107 ILE A C 1
ATOM 829 O O . ILE A 1 101 ? 12.925 17.673 0.545 1.00 37.35 107 ILE A O 1
ATOM 834 N N . THR A 1 102 ? 15.179 17.777 0.819 1.00 54.35 108 THR A N 1
ATOM 835 C CA . THR A 1 102 ? 15.571 17.149 -0.467 1.00 60.40 108 THR A CA 1
ATOM 836 C C . THR A 1 102 ? 16.229 15.802 -0.182 1.00 55.70 108 THR A C 1
ATOM 837 O O . THR A 1 102 ? 16.565 15.525 0.959 1.00 49.03 108 THR A O 1
ATOM 841 N N . ASP A 1 103 ? 16.433 14.979 -1.213 1.00 57.99 109 ASP A N 1
ATOM 842 C CA . ASP A 1 103 ? 17.139 13.692 -1.052 1.00 63.83 109 ASP A CA 1
ATOM 843 C C . ASP A 1 103 ? 18.505 13.804 -0.339 1.00 64.79 109 ASP A C 1
ATOM 844 O O . ASP A 1 103 ? 18.854 12.942 0.477 1.00 67.83 109 ASP A O 1
ATOM 849 N N . THR A 1 104 ? 19.269 14.858 -0.637 1.00 60.43 110 THR A N 1
ATOM 850 C CA . THR A 1 104 ? 20.597 15.026 -0.027 1.00 62.66 110 THR A CA 1
ATOM 851 C C . THR A 1 104 ? 20.626 15.873 1.241 1.00 66.56 110 THR A C 1
ATOM 852 O O . THR A 1 104 ? 21.713 16.170 1.747 1.00 73.60 110 THR A O 1
ATOM 856 N N . THR A 1 105 ? 19.462 16.272 1.751 1.00 62.26 111 THR A N 1
ATOM 857 C CA . THR A 1 105 ? 19.430 17.004 3.013 1.00 67.45 111 THR A CA 1
ATOM 858 C C . THR A 1 105 ? 19.660 16.054 4.174 1.00 68.74 111 THR A C 1
ATOM 859 O O . THR A 1 105 ? 18.811 15.202 4.478 1.00 72.45 111 THR A O 1
ATOM 863 N N . SER A 1 106 ? 20.824 16.216 4.805 1.00 67.01 112 SER A N 1
ATOM 864 C CA 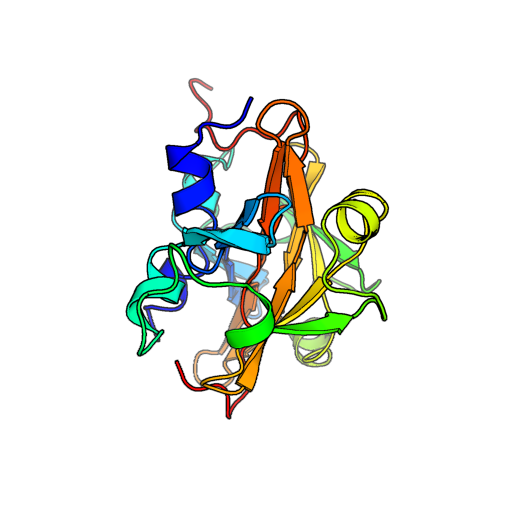. SER A 1 106 ? 21.229 15.424 5.968 1.00 63.47 112 SER A CA 1
ATOM 865 C C . SER A 1 106 ? 21.085 16.222 7.272 1.00 58.29 112 SER A C 1
ATOM 866 O O . SER A 1 106 ? 21.613 17.331 7.396 1.00 56.81 112 SER A O 1
ATOM 869 N N . LEU A 1 107 ? 20.367 15.642 8.235 1.00 53.34 113 LEU A N 1
ATOM 870 C CA . LEU A 1 107 ? 20.212 16.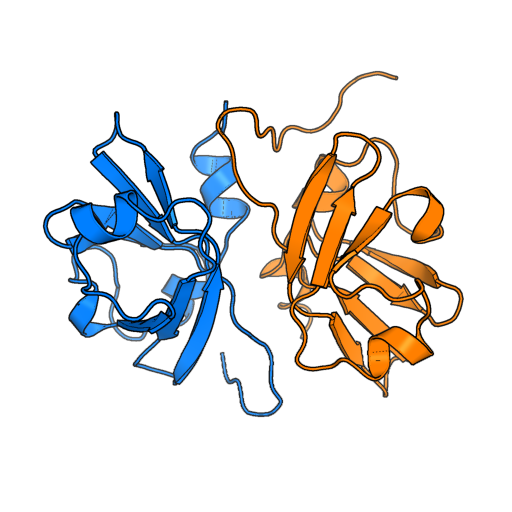235 9.553 1.00 42.94 113 LEU A CA 1
ATOM 871 C C . LEU A 1 107 ? 21.030 15.428 10.553 1.00 48.43 113 LEU A C 1
ATOM 872 O O . LEU A 1 107 ? 20.619 15.166 11.678 1.00 35.48 113 LEU A O 1
ATOM 877 N N . PRO B 1 4 ? 12.290 10.528 8.497 1.00 85.08 10 PRO B N 1
ATOM 878 C CA . PRO B 1 4 ? 11.880 9.577 9.543 1.00 85.46 10 PRO B CA 1
ATOM 879 C C . PRO B 1 4 ? 10.652 10.070 10.330 1.00 84.04 10 PRO B C 1
ATOM 880 O O . PRO B 1 4 ? 9.930 10.942 9.851 1.00 83.51 10 PRO B O 1
ATOM 884 N N . GLU B 1 5 ? 10.411 9.501 11.515 1.00 87.86 11 GLU B N 1
ATOM 885 C CA . GLU B 1 5 ? 9.280 9.902 12.378 1.00 80.54 11 GLU B CA 1
ATOM 886 C C . GLU B 1 5 ? 9.717 11.015 13.333 1.00 72.30 11 GLU B C 1
ATOM 887 O O . GLU B 1 5 ? 8.994 11.416 14.263 1.00 67.42 11 GLU B O 1
ATOM 893 N N . LEU B 1 6 ? 10.933 11.485 13.075 1.00 56.65 12 LEU B N 1
ATOM 894 C CA . LEU B 1 6 ? 11.453 12.737 13.564 1.00 51.97 12 LEU B CA 1
ATOM 895 C C . LEU B 1 6 ? 10.782 13.877 12.793 1.00 58.91 12 LEU B C 1
ATOM 896 O O . LEU B 1 6 ? 10.600 14.980 13.321 1.00 52.63 12 LEU B O 1
ATOM 901 N N . LEU B 1 7 ? 10.429 13.585 11.538 1.00 58.33 13 LEU B N 1
ATOM 902 C CA . LEU B 1 7 ? 9.779 14.528 10.651 1.00 61.13 13 LEU B CA 1
ATOM 903 C C . LEU B 1 7 ? 8.487 14.968 11.300 1.00 54.39 13 LEU B C 1
ATOM 904 O O . LEU B 1 7 ? 8.153 16.145 11.278 1.00 56.71 13 LEU B O 1
ATOM 909 N N . ALA B 1 8 ? 7.776 14.009 11.890 1.00 53.90 14 ALA B N 1
ATOM 910 C CA . ALA B 1 8 ? 6.565 14.283 12.645 1.00 57.80 14 ALA B CA 1
ATOM 911 C C . ALA B 1 8 ? 6.791 15.279 13.791 1.00 51.96 14 ALA B C 1
ATOM 912 O O . ALA B 1 8 ? 5.923 16.110 14.068 1.00 51.73 14 ALA B O 1
ATOM 914 N N . LYS B 1 9 ? 7.960 15.204 14.421 1.00 52.14 15 LYS B N 1
ATOM 915 C CA . LYS B 1 9 ? 8.315 16.070 15.554 1.00 50.04 15 LYS B CA 1
ATOM 916 C C . LYS B 1 9 ? 8.928 17.422 15.143 1.00 45.20 15 LYS B C 1
ATOM 917 O O . LYS B 1 9 ? 8.683 18.431 15.785 1.00 37.31 15 LYS B O 1
ATOM 923 N N . ALA B 1 10 ? 9.733 17.446 14.081 1.00 36.13 16 ALA B N 1
ATOM 924 C CA . ALA B 1 10 ? 10.397 18.670 13.681 1.00 35.81 16 ALA B CA 1
ATOM 925 C C . ALA B 1 10 ? 9.448 19.658 12.962 1.00 29.73 16 ALA B C 1
ATOM 926 O O . ALA B 1 10 ? 9.766 20.832 12.847 1.00 36.84 16 ALA B O 1
ATOM 928 N N . PHE B 1 11 ? 8.327 19.136 12.463 1.00 36.25 17 PHE B N 1
ATOM 929 C CA . PHE B 1 11 ? 7.236 19.900 11.867 1.00 33.00 17 PHE B CA 1
ATOM 930 C C . PHE B 1 11 ? 5.937 19.725 12.625 1.00 29.01 17 PHE B C 1
ATOM 931 O O . PHE B 1 11 ? 5.047 18.962 12.199 1.00 36.45 17 PHE B O 1
ATOM 939 N N . PRO B 1 12 ? 5.794 20.442 13.762 1.00 32.88 18 PRO B N 1
ATOM 940 C CA . PRO B 1 12 ? 4.584 20.309 14.598 1.00 35.78 18 PRO B CA 1
ATOM 941 C C . PRO B 1 12 ? 3.276 20.759 13.961 1.00 33.50 18 PRO B C 1
ATOM 942 O O . PRO B 1 12 ? 2.218 20.503 14.500 1.00 39.79 18 PRO B O 1
ATOM 946 N N . PHE B 1 13 ? 3.347 21.458 12.834 1.00 31.91 19 PHE B N 1
ATOM 947 C CA . PHE B 1 13 ? 2.148 21.794 12.113 1.00 28.00 19 PHE B CA 1
ATOM 948 C C . PHE B 1 13 ? 1.848 20.893 10.922 1.00 32.20 19 PHE B C 1
ATOM 949 O O . PHE B 1 13 ? 0.842 21.103 10.267 1.00 31.02 19 PHE B O 1
ATOM 957 N N . HIS B 1 14 ? 2.684 19.878 10.655 1.00 35.31 20 HIS B N 1
ATOM 958 C CA . HIS B 1 14 ? 2.491 19.093 9.423 1.00 33.67 20 HIS B CA 1
ATOM 959 C C . HIS B 1 14 ? 1.151 18.358 9.395 1.00 38.89 20 HIS B C 1
ATOM 960 O O . HIS B 1 14 ? 0.511 18.108 10.437 1.00 34.17 20 HIS B O 1
ATOM 967 N N . PHE B 1 15 ? 0.737 17.996 8.193 1.00 32.97 21 PHE B N 1
ATOM 968 C CA . PHE B 1 15 ? -0.218 16.917 8.034 1.00 27.66 21 PHE B CA 1
ATOM 969 C C . PHE B 1 15 ? 0.188 16.104 6.819 1.00 39.30 21 PHE B C 1
ATOM 970 O O . PHE B 1 15 ? 0.910 16.599 5.934 1.00 30.92 21 PHE B O 1
ATOM 978 N N . ALA B 1 16 ? -0.224 14.846 6.836 1.00 37.26 22 ALA B N 1
ATOM 979 C CA . ALA B 1 16 ? 0.032 13.900 5.757 1.00 41.07 22 ALA B CA 1
ATOM 980 C C . ALA B 1 16 ? -1.306 13.426 5.231 1.00 41.74 22 ALA B C 1
ATOM 981 O O . ALA B 1 16 ? -2.289 13.293 5.984 1.00 42.68 22 ALA B O 1
ATOM 983 N N . PHE B 1 17 ? -1.356 13.180 3.933 1.00 41.37 23 PHE B N 1
ATOM 984 C CA . PHE B 1 17 ? -2.575 12.732 3.306 1.00 39.21 23 PHE B CA 1
ATOM 985 C C . PHE B 1 17 ? -2.345 11.705 2.177 1.00 39.61 23 PHE B C 1
ATOM 986 O O . PHE B 1 17 ? -1.236 11.605 1.628 1.00 40.12 23 PHE B O 1
ATOM 994 N N . SER B 1 18 ? -3.421 10.996 1.837 1.00 46.17 24 SER B N 1
ATOM 995 C CA . SER B 1 18 ? -3.438 9.923 0.833 1.00 49.43 24 SER B CA 1
ATOM 996 C C . SER B 1 18 ? -4.142 10.362 -0.433 1.00 46.55 24 SER B C 1
ATOM 997 O O . SER B 1 18 ? -4.711 11.454 -0.475 1.00 41.86 24 SER B O 1
ATOM 1000 N N . ARG B 1 19 ? -4.143 9.496 -1.456 1.00 43.53 25 ARG B N 1
ATOM 1001 C CA . ARG B 1 19 ? -4.710 9.835 -2.769 1.00 46.37 25 ARG B CA 1
ATOM 1002 C C . ARG B 1 19 ? -6.181 10.203 -2.709 1.00 43.43 25 ARG B C 1
ATOM 1003 O O . ARG B 1 19 ? -6.675 10.988 -3.528 1.00 41.92 25 ARG B O 1
ATOM 1011 N N . ASN B 1 20 ? -6.885 9.640 -1.736 1.00 40.00 26 ASN B N 1
ATOM 1012 C CA . ASN B 1 20 ? -8.284 9.980 -1.519 1.00 38.71 26 ASN B CA 1
ATOM 1013 C C . ASN B 1 20 ? -8.497 11.293 -0.745 1.00 40.29 26 ASN B C 1
ATOM 1014 O O . ASN B 1 20 ? -9.633 11.623 -0.366 1.00 46.01 26 ASN B O 1
ATOM 1019 N N . ARG B 1 21 ? -7.404 12.034 -0.522 1.00 46.25 27 ARG B N 1
ATOM 1020 C CA . ARG B 1 21 ? -7.434 13.357 0.131 1.00 44.78 27 ARG B CA 1
ATOM 1021 C C . ARG B 1 21 ? -7.789 13.280 1.616 1.00 49.83 27 ARG B C 1
ATOM 1022 O O . ARG B 1 21 ? -8.178 14.275 2.223 1.00 50.51 27 ARG B O 1
ATOM 1030 N N . GLU B 1 22 ? -7.613 12.097 2.199 1.00 44.26 28 GLU B N 1
ATOM 1031 C CA . GLU B 1 22 ? -7.907 11.880 3.605 1.00 51.44 28 GLU B CA 1
ATOM 1032 C C . GLU B 1 22 ? -6.657 12.131 4.427 1.00 41.75 28 GLU B C 1
ATOM 1033 O O . GLU B 1 22 ? -5.577 11.656 4.100 1.00 42.49 28 GLU B O 1
ATOM 1039 N N . ILE B 1 23 ? -6.796 12.906 5.499 1.00 38.84 29 ILE B N 1
ATOM 1040 C CA . ILE B 1 23 ? -5.658 13.174 6.362 1.00 30.88 29 ILE B CA 1
ATOM 1041 C C . ILE B 1 23 ? -5.421 11.951 7.210 1.00 38.56 29 ILE B C 1
ATOM 1042 O O . ILE B 1 23 ? -6.346 11.474 7.877 1.00 41.63 29 ILE B O 1
ATOM 1047 N N . VAL B 1 24 ? -4.183 11.465 7.190 1.00 41.32 30 VAL B N 1
ATOM 1048 C CA . VAL B 1 24 ? -3.805 10.222 7.864 1.00 49.40 30 VAL B CA 1
ATOM 1049 C C . VAL B 1 24 ? -2.938 10.480 9.099 1.00 48.73 30 VAL B C 1
ATOM 1050 O O . VAL B 1 24 ? -2.763 9.595 9.925 1.00 41.87 30 VAL B O 1
ATOM 1054 N N . GLN B 1 25 ? -2.383 11.688 9.206 1.00 43.00 31 GLN B N 1
ATOM 1055 C CA . GLN B 1 25 ? -1.478 12.050 10.312 1.00 46.67 31 GLN B CA 1
ATOM 1056 C C . GLN B 1 25 ? -1.374 13.578 10.420 1.00 45.95 31 GLN B C 1
ATOM 1057 O O . GLN B 1 25 ? -1.494 14.260 9.405 1.00 38.89 31 GLN B O 1
ATOM 1063 N N . THR B 1 26 ? -1.182 14.086 11.644 1.00 51.15 32 THR B N 1
ATOM 1064 C CA . THR B 1 26 ? -0.993 15.528 11.943 1.00 49.70 32 THR B CA 1
ATOM 1065 C C . THR B 1 26 ? 0.099 15.750 13.011 1.00 50.48 32 THR B C 1
ATOM 1066 O O . THR B 1 26 ? 0.313 14.905 13.887 1.00 52.38 32 THR B O 1
ATOM 1070 N N . GLY B 1 27 ? 0.758 16.905 12.960 1.00 44.44 33 GLY B N 1
ATOM 1071 C CA . GLY B 1 27 ? 1.736 17.288 13.983 1.00 40.05 33 GLY B CA 1
ATOM 1072 C C . GLY B 1 27 ? 1.105 17.622 15.343 1.00 38.78 33 GLY B C 1
ATOM 1073 O O . GLY B 1 27 ? -0.104 17.809 15.450 1.00 38.23 33 GLY B O 1
ATOM 1074 N N . GLU B 1 28 ? 1.927 17.691 16.380 1.00 49.23 34 GLU B N 1
ATOM 1075 C CA . GLU B 1 28 ? 1.419 17.931 17.747 1.00 61.61 34 GLU B CA 1
ATOM 1076 C C . GLU B 1 28 ? 0.651 19.252 17.886 1.00 61.08 34 GLU B C 1
ATOM 1077 O O . GLU B 1 28 ? -0.465 19.278 18.418 1.00 62.60 34 GLU B O 1
ATOM 1083 N N . VAL B 1 29 ? 1.229 20.340 17.375 1.00 53.09 35 VAL B N 1
ATOM 1084 C CA . VAL B 1 29 ?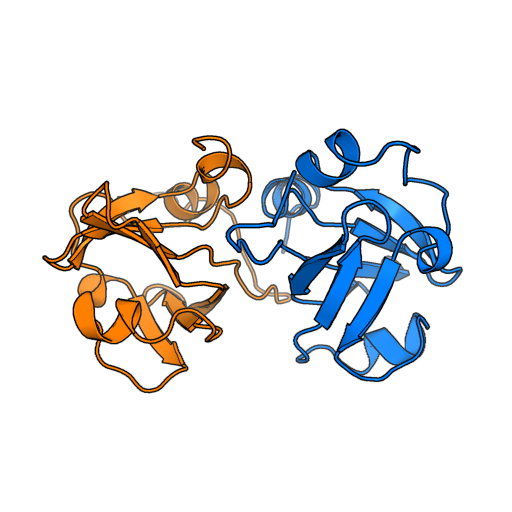 0.619 21.654 17.515 1.00 42.86 35 VAL B CA 1
ATOM 1085 C C . VAL B 1 29 ? -0.633 21.823 16.645 1.00 44.92 35 VAL B C 1
ATOM 1086 O O . VAL B 1 29 ? -1.598 22.452 17.079 1.00 38.56 35 VAL B O 1
ATOM 1090 N N . LEU B 1 30 ? -0.634 21.256 15.432 1.00 35.29 36 LEU B N 1
ATOM 1091 C CA . LEU B 1 30 ? -1.794 21.361 14.554 1.00 31.43 36 LEU B CA 1
ATOM 1092 C C . LEU B 1 30 ? -3.072 20.786 15.191 1.00 35.77 36 LEU B C 1
ATOM 1093 O O . LEU B 1 30 ? -4.160 21.352 15.039 1.00 39.98 36 LEU B O 1
ATOM 1098 N N . GLU B 1 31 ? -2.925 19.643 15.850 1.00 41.58 37 GLU B N 1
ATOM 1099 C CA . GLU B 1 31 ? -4.042 18.963 16.481 1.00 51.07 37 GLU B CA 1
ATOM 1100 C C . GLU B 1 31 ? -4.581 19.758 17.660 1.00 49.09 37 GLU B C 1
ATOM 1101 O O . GLU B 1 31 ? -5.790 19.930 17.796 1.00 52.04 37 GLU B O 1
ATOM 1107 N N . ARG B 1 32 ? -3.672 20.265 18.481 1.00 55.57 38 ARG B N 1
ATOM 1108 C CA . ARG B 1 32 ? -4.018 21.133 19.599 1.00 47.12 38 ARG B CA 1
ATOM 1109 C C . ARG B 1 32 ? -4.883 22.322 19.209 1.00 53.43 38 ARG B C 1
ATOM 1110 O O . ARG B 1 32 ? -5.839 22.633 19.917 1.00 59.94 38 ARG B O 1
ATOM 1118 N N . ILE B 1 33 ? -4.572 22.969 18.081 1.00 46.70 39 ILE B N 1
ATOM 1119 C CA . ILE B 1 33 ? -5.260 24.198 17.686 1.00 40.22 39 ILE B CA 1
ATOM 1120 C C . ILE B 1 33 ? -6.458 23.971 16.771 1.00 43.87 39 ILE B C 1
ATOM 1121 O O . ILE B 1 33 ? -7.166 24.921 16.428 1.00 49.26 39 ILE B O 1
ATOM 1126 N N . SER B 1 34 ? -6.661 22.733 16.340 1.00 41.83 40 SER B N 1
ATOM 1127 C CA . SER B 1 34 ? -7.724 22.416 15.394 1.00 44.11 40 SER B CA 1
ATOM 1128 C C . SER B 1 34 ? -9.050 22.349 16.136 1.00 49.45 40 SER B C 1
ATOM 1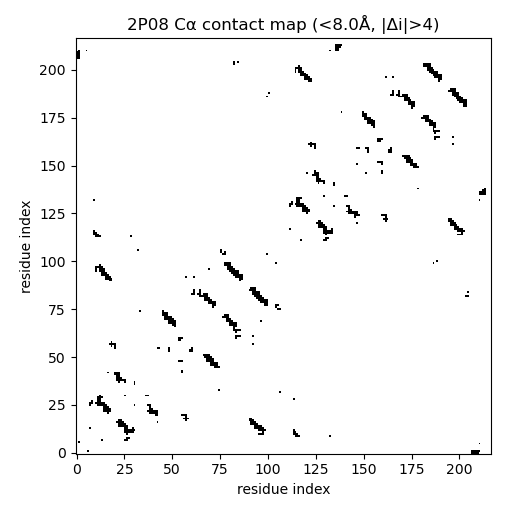129 O O . SER B 1 34 ? -9.096 21.775 17.234 1.00 40.99 40 SER B O 1
ATOM 1132 N N . PRO B 1 35 ? -10.129 22.925 15.539 1.00 50.43 41 PRO B N 1
ATOM 1133 C CA . PRO B 1 35 ? -11.483 22.934 16.100 1.00 50.10 41 PRO B CA 1
ATOM 1134 C C . PRO B 1 35 ? -12.124 21.562 16.167 1.00 55.74 41 PRO B C 1
ATOM 1135 O O . PRO B 1 35 ? -13.124 21.380 16.879 1.00 54.54 41 PRO B O 1
ATOM 1139 N N . GLU B 1 36 ? -11.555 20.619 15.414 1.00 57.80 42 GLU B N 1
ATOM 1140 C CA . GLU B 1 36 ? -11.980 19.225 15.411 1.00 58.25 42 GLU B CA 1
ATOM 1141 C C . GLU B 1 36 ? -10.848 18.313 14.920 1.00 59.11 42 GLU B C 1
ATOM 1142 O O . GLU B 1 36 ? -10.039 18.729 14.091 1.00 59.26 42 GLU B O 1
ATOM 1148 N N . PRO B 1 37 ? -10.779 17.073 15.444 1.00 58.43 43 PRO B N 1
ATOM 1149 C CA . PRO B 1 37 ? -9.759 16.106 15.031 1.00 57.07 43 PRO B CA 1
ATOM 1150 C C . PRO B 1 37 ? -9.662 15.998 13.502 1.00 49.58 43 PRO B C 1
ATOM 1151 O O . PRO B 1 37 ? -10.678 15.898 12.822 1.00 41.58 43 PRO B O 1
ATOM 1155 N N . LEU B 1 38 ? -8.446 16.059 12.975 1.00 49.83 44 LEU B N 1
ATOM 1156 C CA . LEU B 1 38 ? -8.274 16.120 11.521 1.00 47.82 44 LEU B CA 1
ATOM 1157 C C . LEU B 1 38 ? -8.108 14.728 10.899 1.00 43.88 44 LEU B C 1
ATOM 1158 O O . LEU B 1 38 ? -8.503 14.523 9.746 1.00 48.44 44 LEU B O 1
ATOM 1163 N N . VAL B 1 39 ? -7.557 13.773 11.657 1.00 38.72 45 VAL B N 1
ATOM 1164 C CA . VAL B 1 39 ? -7.285 12.438 11.085 1.00 45.64 45 VAL B CA 1
ATOM 1165 C C . VAL B 1 39 ? -8.581 11.792 10.597 1.00 49.26 45 VAL B C 1
ATOM 1166 O O . VAL B 1 39 ? -9.551 11.703 11.338 1.00 54.24 45 VAL B O 1
ATOM 1170 N N . GLY B 1 40 ? -8.603 11.405 9.322 1.00 47.91 46 GLY B N 1
ATOM 1171 C CA . GLY B 1 40 ? -9.770 10.787 8.725 1.00 38.07 46 GLY B CA 1
ATOM 1172 C C . GLY B 1 40 ? -10.695 11.758 8.036 1.00 48.48 46 GLY B C 1
ATOM 1173 O O . GLY B 1 40 ? -11.700 11.348 7.440 1.00 53.96 46 GLY B O 1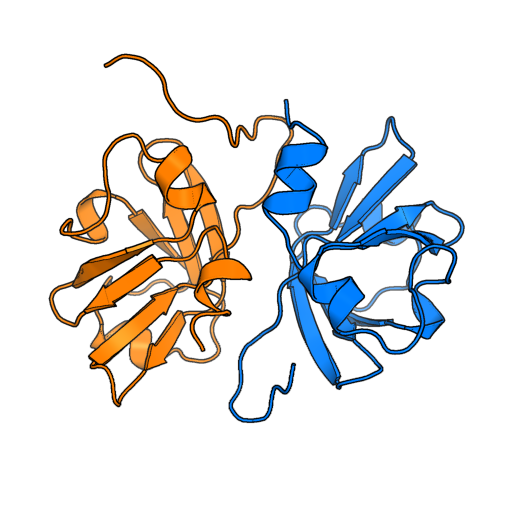
ATOM 1174 N N . LYS B 1 41 ? -10.370 13.047 8.106 1.00 42.88 47 LYS B N 1
ATOM 1175 C CA . LYS B 1 41 ? -11.153 14.052 7.390 1.00 41.32 47 LYS B CA 1
ATOM 1176 C C . LYS B 1 41 ? -10.523 14.412 6.026 1.00 35.17 47 LYS B C 1
ATOM 1177 O O . LYS B 1 41 ? -9.330 14.266 5.848 1.00 38.18 47 LYS B O 1
ATOM 1183 N N . LEU B 1 42 ? -11.336 14.901 5.090 1.00 34.56 48 LEU B N 1
ATOM 1184 C CA . LEU B 1 42 ? -10.840 15.281 3.779 1.00 38.16 48 LEU B CA 1
ATOM 1185 C C . LEU B 1 42 ? -10.228 16.678 3.831 1.00 42.69 48 LEU B C 1
ATOM 1186 O O . LEU B 1 42 ? -10.759 17.567 4.506 1.00 42.29 48 LEU B O 1
ATOM 1191 N N . ILE B 1 43 ? -9.126 16.872 3.108 1.00 40.28 49 ILE B N 1
ATOM 1192 C CA . ILE B 1 43 ? -8.366 18.125 3.176 1.00 36.87 49 ILE B CA 1
ATOM 1193 C C . ILE B 1 43 ? -9.245 19.336 2.951 1.00 32.99 49 ILE B C 1
ATOM 1194 O O . ILE B 1 43 ? -9.188 20.282 3.733 1.00 36.75 49 ILE B O 1
ATOM 1199 N N . GLU B 1 44 ? -10.092 19.276 1.922 1.00 33.76 50 GLU B N 1
ATOM 1200 C CA . GLU B 1 44 ? -10.905 20.404 1.483 1.00 29.42 50 GLU B CA 1
ATOM 1201 C C . GLU B 1 44 ? -12.048 20.811 2.430 1.00 32.62 50 GLU B C 1
ATOM 1202 O O . GLU B 1 44 ? -12.613 21.884 2.283 1.00 36.41 50 GLU B O 1
ATOM 1208 N N . GLN B 1 45 ? -12.361 19.961 3.395 1.00 32.75 51 GLN B N 1
ATOM 1209 C CA . GLN B 1 45 ? -13.274 20.321 4.480 1.00 39.10 51 GLN B CA 1
ATOM 1210 C C . GLN B 1 45 ? -12.610 21.261 5.516 1.00 42.86 51 GLN B C 1
ATOM 1211 O O . GLN B 1 45 ? -13.291 21.865 6.360 1.00 37.31 51 GLN B O 1
ATOM 1217 N N . HIS B 1 46 ? -11.283 21.382 5.444 1.00 36.90 52 HIS B N 1
ATOM 1218 C CA . HIS B 1 46 ? -10.522 22.074 6.493 1.00 36.29 52 HIS B CA 1
ATOM 1219 C C . HIS B 1 46 ? -9.485 23.095 6.035 1.00 35.95 52 HIS B C 1
ATOM 1220 O O . HIS B 1 46 ? -9.082 23.955 6.830 1.00 33.81 52 HIS B O 1
ATOM 1227 N N . PHE B 1 47 ? -9.057 23.004 4.772 1.00 27.31 53 PHE B N 1
ATOM 1228 C CA . PHE B 1 47 ? -7.976 23.834 4.242 1.00 29.47 53 PHE B CA 1
ATOM 1229 C C . PHE B 1 47 ? -8.303 24.263 2.838 1.00 33.84 53 PHE B C 1
ATOM 1230 O O . PHE B 1 47 ? -8.963 23.541 2.096 1.00 32.94 53 PHE B O 1
ATOM 1238 N N . GLN B 1 48 ? -7.827 25.434 2.444 1.00 36.12 54 GLN B N 1
ATOM 1239 C CA . GLN B 1 48 ? -7.768 25.719 1.010 1.00 30.57 54 GLN B CA 1
ATOM 1240 C C . GLN B 1 48 ? -6.342 25.966 0.581 1.00 28.94 54 GLN B C 1
ATOM 1241 O O . GLN B 1 48 ? -5.489 26.370 1.404 1.00 30.47 54 GLN B O 1
ATOM 1247 N N . ILE B 1 49 ? -6.061 25.708 -0.693 1.00 26.62 55 ILE B N 1
ATOM 1248 C CA . ILE B 1 49 ? -4.741 26.058 -1.280 1.00 26.26 55 ILE B CA 1
ATOM 1249 C C . ILE B 1 49 ? -4.783 27.470 -1.899 1.00 31.58 55 ILE B C 1
ATOM 1250 O O . ILE B 1 49 ? -5.570 27.758 -2.801 1.00 30.67 55 ILE B O 1
ATOM 1255 N N . ASN B 1 50 ? -3.982 28.381 -1.363 1.00 28.00 56 ASN B N 1
ATOM 1256 C CA . ASN B 1 50 ? -3.903 29.741 -1.912 1.00 25.90 56 ASN B CA 1
ATOM 1257 C C . ASN B 1 50 ? -2.806 29.859 -2.983 1.00 26.31 56 ASN B C 1
ATOM 1258 O O . ASN B 1 50 ? -2.976 30.577 -3.989 1.00 35.46 56 ASN B O 1
ATOM 1263 N N . ARG B 1 51 ? -1.705 29.140 -2.774 1.00 30.42 57 ARG B N 1
ATOM 1264 C CA . ARG B 1 51 ? -0.565 29.135 -3.723 1.00 31.42 57 ARG B CA 1
ATOM 1265 C C . ARG B 1 51 ? 0.089 27.774 -3.711 1.00 33.50 57 ARG B C 1
ATOM 1266 O O . ARG B 1 51 ? 0.233 27.181 -2.650 1.00 32.69 57 ARG B O 1
ATOM 1274 N N . PRO B 1 52 ? 0.514 27.269 -4.893 1.00 32.98 58 PRO B N 1
ATOM 1275 C CA . PRO B 1 52 ? 0.194 27.794 -6.215 1.00 36.34 58 PRO B CA 1
ATOM 1276 C C . PRO B 1 52 ? -1.297 27.555 -6.517 1.00 34.82 58 PRO B C 1
ATOM 1277 O O . PRO B 1 52 ? -1.994 26.868 -5.748 1.00 33.42 58 PRO B O 1
ATOM 1281 N N . LYS B 1 53 ? -1.783 28.134 -7.603 1.00 35.29 59 LYS B N 1
ATOM 1282 C CA . LYS B 1 53 ? -3.219 28.132 -7.912 1.00 37.95 59 LYS B CA 1
ATOM 1283 C C . LYS B 1 53 ? -3.590 26.834 -8.605 1.00 44.36 59 LYS B C 1
ATOM 1284 O O . LYS B 1 53 ? -3.708 26.764 -9.832 1.00 50.11 59 LYS B O 1
ATOM 1290 N N . ILE B 1 54 ? -3.809 25.826 -7.773 1.00 38.51 60 ILE B N 1
ATOM 1291 C CA . ILE B 1 54 ? -3.875 24.421 -8.158 1.00 42.38 60 ILE B CA 1
ATOM 1292 C C . ILE B 1 54 ? -5.083 23.793 -7.476 1.00 39.68 60 ILE B C 1
ATOM 1293 O O . ILE B 1 54 ? -5.566 24.302 -6.455 1.00 39.01 60 ILE B O 1
ATOM 1298 N N . LEU B 1 55 ? -5.553 22.676 -8.020 1.00 41.86 61 LEU B N 1
ATOM 1299 C CA . LEU B 1 55 ? -6.572 21.863 -7.364 1.00 47.73 61 LEU B CA 1
ATOM 1300 C C . LEU B 1 55 ? -6.004 21.099 -6.167 1.00 45.32 61 LEU B C 1
ATOM 1301 O O . LEU B 1 55 ? -4.856 20.629 -6.202 1.00 46.48 61 LEU B O 1
ATOM 1306 N N . ILE B 1 56 ? -6.818 20.917 -5.126 1.00 41.58 62 ILE B N 1
ATOM 1307 C CA . ILE B 1 56 ? -6.487 19.935 -4.084 1.00 40.15 62 ILE B CA 1
ATOM 1308 C C . ILE B 1 56 ? -6.550 18.520 -4.699 1.00 45.02 62 ILE B C 1
ATOM 1309 O O . ILE B 1 56 ? -7.616 17.931 -4.847 1.00 47.79 62 ILE B O 1
ATOM 1314 N N . ASP B 1 57 ? -5.399 17.997 -5.092 1.00 47.20 63 ASP B N 1
ATOM 1315 C CA . ASP B 1 57 ? -5.364 16.753 -5.859 1.00 45.32 63 ASP B CA 1
ATOM 1316 C C . ASP B 1 57 ? -3.998 16.154 -5.676 1.00 43.40 63 ASP B C 1
ATOM 1317 O O . ASP B 1 57 ? -2.988 16.793 -5.959 1.00 47.63 63 ASP B O 1
ATOM 1322 N N . PHE B 1 58 ? -3.984 14.920 -5.181 1.00 38.56 64 PHE B N 1
ATOM 1323 C CA . PHE B 1 58 ? -2.763 14.218 -4.840 1.00 41.46 64 PHE B CA 1
ATOM 1324 C C . PHE B 1 58 ? -1.771 14.223 -5.998 1.00 41.54 64 PHE B C 1
ATOM 1325 O O . PHE B 1 58 ? -0.594 14.552 -5.825 1.00 36.05 64 PHE B O 1
ATOM 1333 N N . ASP B 1 59 ? -2.271 13.861 -7.177 1.00 49.31 65 ASP B N 1
ATOM 1334 C CA . ASP B 1 59 ? -1.478 13.843 -8.406 1.00 45.30 65 ASP B CA 1
ATOM 1335 C C . ASP B 1 59 ? -0.950 15.229 -8.759 1.00 41.40 65 ASP B C 1
ATOM 1336 O O . ASP B 1 59 ? 0.250 15.401 -8.926 1.00 41.47 65 ASP B O 1
ATOM 1341 N N . ALA B 1 60 ? -1.843 16.212 -8.868 1.00 37.93 66 ALA B N 1
ATOM 1342 C CA . ALA B 1 60 ? -1.437 17.585 -9.178 1.00 38.66 66 ALA B CA 1
ATOM 1343 C C . ALA B 1 60 ? -0.358 18.132 -8.212 1.00 44.23 66 ALA B C 1
ATOM 1344 O O . ALA B 1 60 ? 0.620 18.743 -8.635 1.00 38.19 66 ALA B O 1
ATOM 1346 N N . ILE B 1 61 ? -0.562 17.918 -6.921 1.00 39.37 67 ILE B N 1
ATOM 1347 C CA . ILE B 1 61 ? 0.359 18.394 -5.901 1.00 42.29 67 ILE B CA 1
ATOM 1348 C C . ILE B 1 61 ? 1.706 17.698 -6.041 1.00 37.53 67 ILE B C 1
ATOM 1349 O O . ILE B 1 61 ? 2.763 18.357 -5.940 1.00 35.77 67 ILE B O 1
ATOM 1354 N N . SER B 1 62 ? 1.668 16.389 -6.318 1.00 36.00 68 SER B N 1
ATOM 1355 C CA . SER B 1 62 ? 2.896 15.573 -6.457 1.00 45.40 68 SER B CA 1
ATOM 1356 C C . SER B 1 62 ? 3.829 16.025 -7.589 1.00 43.56 68 SER B C 1
ATOM 1357 O O . SER B 1 62 ? 5.015 15.682 -7.588 1.00 43.21 68 SER B O 1
ATOM 1360 N N . LYS B 1 63 ? 3.292 16.816 -8.517 1.00 42.42 69 LYS B N 1
ATOM 1361 C CA . LYS B 1 63 ? 4.040 17.332 -9.666 1.00 43.14 69 LYS B CA 1
ATOM 1362 C C . LYS B 1 63 ? 4.502 18.778 -9.449 1.00 42.64 69 LYS B C 1
ATOM 1363 O O . LYS B 1 63 ? 4.955 19.459 -10.369 1.00 42.23 69 LYS B O 1
ATOM 1369 N N . GLN B 1 64 ? 4.412 19.231 -8.208 1.00 33.34 70 GLN B N 1
ATOM 1370 C CA . GLN B 1 64 ? 4.946 20.532 -7.846 1.00 38.18 70 GLN B CA 1
ATOM 1371 C C . GLN B 1 64 ? 5.892 20.371 -6.650 1.00 38.06 70 GLN B C 1
ATOM 1372 O O . GLN B 1 64 ? 5.691 20.998 -5.599 1.00 37.08 70 GLN B O 1
ATOM 1378 N N . PRO B 1 65 ? 6.955 19.558 -6.817 1.00 32.79 71 PRO B N 1
ATOM 1379 C CA . PRO B 1 65 ? 7.804 19.204 -5.670 1.00 37.51 71 PRO B CA 1
ATOM 1380 C C . PRO B 1 65 ? 8.683 20.344 -5.145 1.00 38.06 71 PRO B C 1
ATOM 1381 O O . PRO B 1 65 ? 9.179 20.250 -4.020 1.00 44.35 71 PRO B O 1
ATOM 1385 N N . ARG B 1 66 ? 8.893 21.393 -5.942 1.00 28.81 72 ARG B N 1
ATOM 1386 C CA . ARG B 1 66 ? 9.765 22.482 -5.502 1.00 29.38 72 ARG B CA 1
ATOM 1387 C C . ARG B 1 66 ? 8.989 23.776 -5.145 1.00 28.03 72 ARG B C 1
ATOM 1388 O O . ARG B 1 66 ? 9.582 24.822 -4.860 1.00 30.51 72 ARG B O 1
ATOM 1396 N N . ALA B 1 67 ? 7.668 23.713 -5.202 1.00 32.30 73 ALA B N 1
ATOM 1397 C CA . ALA B 1 67 ? 6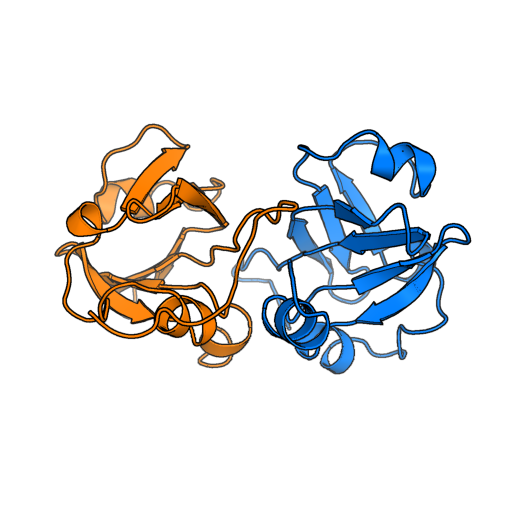.870 24.922 -4.960 1.00 32.08 73 ALA B CA 1
ATOM 1398 C C . ALA B 1 67 ? 6.685 25.122 -3.483 1.00 30.72 73 ALA B C 1
ATOM 1399 O O . ALA B 1 67 ? 6.531 24.152 -2.724 1.00 28.96 73 ALA B O 1
ATOM 1401 N N . LEU B 1 68 ? 6.685 26.382 -3.064 1.00 32.35 74 LEU B N 1
ATOM 1402 C CA . LEU B 1 68 ? 6.191 26.680 -1.739 1.00 30.75 74 LEU B CA 1
ATOM 1403 C C . LEU B 1 68 ? 4.649 26.702 -1.783 1.00 26.42 74 LEU B C 1
ATOM 1404 O O . LEU B 1 68 ? 4.037 27.530 -2.484 1.00 32.52 74 LEU B O 1
ATOM 1409 N N . PHE B 1 69 ? 4.037 25.819 -1.003 1.00 25.09 75 PHE B N 1
ATOM 1410 C CA . PHE B 1 69 ? 2.586 25.816 -0.874 1.00 27.19 75 PHE B CA 1
ATOM 1411 C C . PHE B 1 69 ? 2.132 26.747 0.228 1.00 23.19 75 PHE B C 1
ATOM 1412 O O . PHE B 1 69 ? 2.742 26.778 1.285 1.00 26.68 75 PHE B O 1
ATOM 1420 N N . ILE B 1 70 ? 1.046 27.479 -0.025 1.00 24.35 76 ILE B N 1
ATOM 1421 C CA . ILE B 1 70 ? 0.371 28.279 1.016 1.00 27.35 76 ILE B CA 1
ATOM 1422 C C . ILE B 1 70 ? -1.026 27.740 1.187 1.00 28.60 76 ILE B C 1
ATOM 1423 O O . ILE B 1 70 ? -1.840 27.770 0.277 1.00 29.38 76 ILE B O 1
ATOM 1428 N N . LEU B 1 71 ? -1.298 27.228 2.371 1.00 28.98 77 LEU B N 1
ATOM 1429 C CA . LEU B 1 71 ? -2.618 26.730 2.655 1.00 29.41 77 LEU B CA 1
ATOM 1430 C C . LEU B 1 71 ? -3.224 27.618 3.710 1.00 33.58 77 LEU B C 1
ATOM 1431 O O . LEU B 1 71 ? -2.519 28.205 4.556 1.00 34.19 77 LEU B O 1
ATOM 1436 N N . GLU B 1 72 ? -4.535 27.741 3.642 1.00 27.25 78 GLU B N 1
ATOM 1437 C CA . GLU B 1 72 ? -5.252 28.503 4.642 1.00 29.18 78 GLU B CA 1
ATOM 1438 C C . GLU B 1 72 ? -6.117 27.530 5.432 1.00 36.17 78 GLU B C 1
ATOM 1439 O O . GLU B 1 72 ? -6.910 26.794 4.850 1.00 33.05 78 GLU B O 1
ATOM 1445 N N . PHE B 1 73 ? -5.935 27.519 6.749 1.00 25.99 79 PHE B N 1
ATOM 1446 C CA . PHE B 1 73 ? -6.779 26.782 7.686 1.00 33.45 79 PHE B CA 1
ATOM 1447 C C . PHE B 1 73 ? -8.106 27.525 7.713 1.00 38.90 79 PHE B C 1
ATOM 1448 O O . PHE B 1 73 ? -8.175 28.662 8.192 1.00 38.75 79 PHE B O 1
ATOM 1456 N N . LEU B 1 74 ? -9.162 26.898 7.207 1.00 34.16 80 LEU B N 1
ATOM 1457 C CA . LEU B 1 74 ? -10.451 27.583 6.979 1.00 39.26 80 LEU B CA 1
ATOM 1458 C C . LEU B 1 74 ? -11.118 28.115 8.250 1.00 46.87 80 LEU B C 1
ATOM 1459 O O . LEU B 1 74 ? -11.785 29.161 8.218 1.00 45.63 80 LEU B O 1
ATOM 1464 N N . HIS B 1 75 ? -10.919 27.396 9.355 1.00 41.34 81 HIS B N 1
ATOM 1465 C CA . HIS B 1 75 ? -11.502 27.765 10.651 1.00 54.21 81 HIS B CA 1
ATOM 1466 C C . HIS B 1 75 ? -11.225 29.223 11.042 1.00 54.34 81 HIS B C 1
ATOM 1467 O O . HIS B 1 75 ? -12.153 29.954 11.377 1.00 64.59 81 HIS B O 1
ATOM 1474 N N . ASN B 1 76 ? -9.967 29.656 10.962 1.00 48.36 82 ASN B N 1
ATOM 1475 C CA . ASN B 1 76 ? -9.575 30.971 11.489 1.00 50.69 82 ASN B CA 1
ATOM 1476 C C . ASN B 1 76 ? -8.757 31.865 10.546 1.00 55.11 82 ASN B C 1
ATOM 1477 O O . ASN B 1 76 ? -8.421 32.994 10.907 1.00 58.36 82 ASN B O 1
ATOM 1482 N N . GLY B 1 77 ? -8.431 31.357 9.355 1.00 49.59 83 GLY B N 1
ATOM 1483 C CA . GLY B 1 77 ? -7.678 32.123 8.359 1.00 40.01 83 GLY B CA 1
ATOM 1484 C C . GLY B 1 77 ? -6.157 32.050 8.510 1.00 35.65 83 GLY B C 1
ATOM 1485 O O . GLY B 1 77 ? -5.425 32.763 7.830 1.00 35.02 83 GLY B O 1
ATOM 1486 N N . MET B 1 78 ? -5.678 31.184 9.392 1.00 33.18 84 MET B N 1
ATOM 1487 C CA . MET B 1 78 ? -4.240 30.991 9.571 1.00 36.05 84 MET B CA 1
ATOM 1488 C C . MET B 1 78 ? -3.596 30.463 8.278 1.00 39.31 84 MET B C 1
ATOM 1489 O O . MET B 1 78 ? -4.103 29.516 7.673 1.00 35.62 84 MET B O 1
ATOM 1494 N N . GLN B 1 79 ? -2.513 31.108 7.846 1.00 38.85 85 GLN B N 1
ATOM 1495 C CA . GLN B 1 79 ? -1.790 30.746 6.609 1.00 40.51 85 GLN B CA 1
ATOM 1496 C C . GLN B 1 79 ? -0.593 29.874 6.940 1.00 45.64 85 GLN B C 1
ATOM 1497 O O . GLN B 1 79 ? 0.303 30.316 7.671 1.00 42.89 85 GLN B O 1
ATOM 1503 N N . LEU B 1 80 ? -0.568 28.646 6.404 1.00 32.69 86 LEU B N 1
ATOM 1504 C CA . LEU B 1 80 ? 0.544 27.717 6.666 1.00 30.54 86 LEU B CA 1
ATOM 1505 C C . LEU B 1 80 ? 1.376 27.644 5.390 1.00 32.91 86 LEU B C 1
ATOM 1506 O O . LEU B 1 80 ? 0.827 27.490 4.304 1.00 31.09 86 LEU B O 1
ATOM 1511 N N . LYS B 1 81 ? 2.685 27.823 5.505 1.00 31.99 87 LYS B N 1
ATOM 1512 C CA . LYS B 1 81 ? 3.547 27.811 4.321 1.00 32.88 87 LYS B CA 1
ATOM 1513 C C . LYS B 1 81 ? 4.530 26.671 4.446 1.00 31.19 87 LYS B C 1
ATOM 1514 O O . LYS B 1 81 ? 5.098 26.408 5.532 1.00 26.71 87 LYS B O 1
ATOM 1520 N N . GLY B 1 82 ? 4.770 25.995 3.323 1.00 27.96 88 GLY B N 1
ATOM 1521 C CA . GLY B 1 82 ? 5.690 24.890 3.341 1.00 31.23 88 GLY B CA 1
ATOM 1522 C C . GLY B 1 82 ? 5.724 24.016 2.096 1.00 27.09 88 GLY B C 1
ATOM 1523 O O . GLY B 1 82 ? 5.003 24.218 1.112 1.00 28.19 88 GLY B O 1
ATOM 1524 N N . GLN B 1 83 ? 6.619 23.061 2.179 1.00 27.93 89 GLN B N 1
ATOM 1525 C CA . GLN B 1 83 ? 6.803 22.024 1.174 1.00 26.56 89 GLN B CA 1
ATOM 1526 C C . GLN B 1 83 ? 5.724 20.965 1.212 1.00 27.24 89 GLN B C 1
ATOM 1527 O O . GLN B 1 83 ? 5.247 20.582 2.292 1.00 25.77 89 GLN B O 1
ATOM 1533 N N . MET B 1 84 ? 5.321 20.505 0.025 1.00 27.46 90 MET B N 1
ATOM 1534 C CA . MET B 1 84 ? 4.546 19.280 -0.114 1.00 30.91 90 MET B CA 1
ATOM 1535 C C . MET B 1 84 ? 5.539 18.183 -0.527 1.00 33.37 90 MET B C 1
ATOM 1536 O O . MET B 1 84 ? 6.097 18.222 -1.618 1.00 36.21 90 MET B O 1
ATOM 1541 N N . MET B 1 85 ? 5.802 17.251 0.382 1.00 32.48 91 MET B N 1
ATOM 1542 C CA . MET B 1 85 ? 6.798 16.213 0.153 1.00 43.26 91 MET B CA 1
ATOM 1543 C C . MET B 1 85 ? 6.157 14.849 -0.097 1.00 43.88 91 MET B C 1
ATOM 1544 O O . MET B 1 85 ? 5.527 14.254 0.787 1.00 43.84 91 MET B O 1
ATOM 1549 N N . TYR B 1 86 ? 6.327 14.371 -1.321 1.00 44.08 92 TYR B N 1
ATOM 1550 C CA . TYR B 1 86 ? 5.709 13.137 -1.768 1.00 45.09 92 TYR B CA 1
ATOM 1551 C C . TYR B 1 86 ? 6.531 11.941 -1.261 1.00 46.44 92 TYR B C 1
ATOM 1552 O O . TYR B 1 86 ? 7.761 11.984 -1.245 1.00 52.98 92 TYR B O 1
ATOM 1561 N N . GLN B 1 87 ? 5.831 10.905 -0.808 1.00 55.58 93 GLN B N 1
ATOM 1562 C CA . GLN B 1 87 ? 6.459 9.652 -0.357 1.00 64.90 93 GLN B CA 1
ATOM 1563 C C . GLN B 1 87 ? 5.915 8.477 -1.179 1.00 62.64 93 GLN B C 1
ATOM 1564 O O . GLN B 1 87 ? 4.934 7.837 -0.772 1.00 58.80 93 GLN B O 1
ATOM 1570 N N . PRO B 1 88 ? 6.548 8.201 -2.340 1.00 66.57 94 PRO B N 1
ATOM 1571 C CA . PRO B 1 88 ? 6.057 7.199 -3.301 1.00 75.02 94 PRO B CA 1
ATOM 1572 C C . PRO B 1 88 ? 5.878 5.801 -2.691 1.00 80.32 94 PRO B C 1
ATOM 1573 O O . PRO B 1 88 ? 4.918 5.106 -3.032 1.00 81.57 94 PRO B O 1
ATOM 1577 N N . GLU B 1 89 ? 6.778 5.417 -1.784 1.00 83.68 95 GLU B N 1
ATOM 1578 C CA . GLU B 1 89 ? 6.736 4.100 -1.134 1.00 89.10 95 GLU B CA 1
ATOM 1579 C C . GLU B 1 89 ? 5.608 3.941 -0.106 1.00 86.19 95 GLU B C 1
ATOM 1580 O O . GLU B 1 89 ? 5.217 2.820 0.221 1.00 91.10 95 GLU B O 1
ATOM 1586 N N . GLU B 1 90 ? 5.086 5.057 0.394 1.00 81.43 96 GLU B N 1
ATOM 1587 C CA . GLU B 1 90 ? 4.037 5.029 1.420 1.00 75.06 96 GLU B CA 1
ATOM 1588 C C . GLU B 1 90 ? 2.672 5.472 0.886 1.00 67.30 96 GLU B C 1
ATOM 1589 O O . GLU B 1 90 ? 1.641 5.227 1.523 1.00 65.38 96 GLU B O 1
ATOM 1595 N N . GLU B 1 91 ? 2.681 6.106 -0.290 1.00 60.18 97 GLU B N 1
ATOM 1596 C CA . GLU B 1 91 ? 1.464 6.528 -1.006 1.00 61.35 97 GLU B CA 1
ATOM 1597 C C . GLU B 1 91 ? 0.787 7.737 -0.334 1.00 52.04 97 GLU B C 1
ATOM 1598 O O . GLU B 1 91 ? -0.443 7.898 -0.409 1.00 44.74 97 GLU B O 1
ATOM 1604 N N . VAL B 1 92 ? 1.614 8.574 0.303 1.00 45.87 98 VAL B N 1
ATOM 1605 C CA . VAL B 1 92 ? 1.188 9.821 0.981 1.00 47.18 98 VAL B CA 1
ATOM 1606 C C . VAL B 1 92 ? 2.067 11.044 0.655 1.00 41.43 98 VAL B C 1
ATOM 1607 O O . VAL B 1 92 ? 3.251 10.916 0.331 1.00 39.90 98 VAL B O 1
ATOM 1611 N N . ILE B 1 93 ? 1.470 12.233 0.762 1.00 39.76 99 ILE B N 1
ATOM 1612 C CA . ILE B 1 93 ? 2.218 13.491 0.716 1.00 33.24 99 ILE B CA 1
ATOM 1613 C C . ILE B 1 93 ? 2.203 14.120 2.119 1.00 34.37 99 ILE B C 1
ATOM 1614 O O . ILE B 1 93 ? 1.170 14.123 2.790 1.00 32.68 99 ILE B O 1
ATOM 1619 N N . PHE B 1 94 ? 3.358 14.612 2.548 1.00 36.13 100 PHE B N 1
ATOM 1620 C CA . PHE B 1 94 ? 3.467 15.382 3.768 1.00 43.57 100 PHE B CA 1
ATOM 1621 C C . PHE B 1 94 ? 3.477 16.870 3.429 1.00 37.87 100 PHE B C 1
ATOM 1622 O O . PHE B 1 94 ? 4.302 17.312 2.637 1.00 34.55 100 PHE B O 1
ATOM 1630 N N . PHE B 1 95 ? 2.542 17.619 4.006 1.00 36.13 101 PHE B N 1
ATOM 1631 C CA . PHE B 1 95 ? 2.620 19.082 3.975 1.00 29.98 101 PHE B CA 1
ATOM 1632 C C . PHE B 1 95 ? 3.318 19.517 5.216 1.00 36.40 101 PHE B C 1
ATOM 1633 O O . PHE B 1 95 ? 2.768 19.411 6.314 1.00 35.81 101 PHE B O 1
ATOM 1641 N N . LEU B 1 96 ? 4.539 20.003 5.025 1.00 35.24 102 LEU B N 1
ATOM 1642 C CA . LEU B 1 96 ? 5.423 20.410 6.107 1.00 34.31 102 LEU B CA 1
ATOM 1643 C C . LEU B 1 96 ? 5.296 21.925 6.399 1.00 33.13 102 LEU B C 1
ATOM 1644 O O . LEU B 1 96 ? 6.273 22.664 6.402 1.00 35.89 102 LEU B O 1
ATOM 1649 N N . GLY B 1 97 ? 4.068 22.358 6.655 1.00 31.86 103 GLY B N 1
ATOM 1650 C CA . GLY B 1 97 ? 3.765 23.748 6.775 1.00 34.11 103 GLY B CA 1
ATOM 1651 C C . GLY B 1 97 ? 4.082 24.270 8.152 1.00 35.69 103 GLY B C 1
ATOM 1652 O O . GLY B 1 97 ? 4.182 23.497 9.102 1.00 37.13 103 GLY B O 1
ATOM 1653 N N . SER B 1 98 ? 4.263 25.590 8.219 1.00 29.54 104 SER B N 1
ATOM 1654 C CA . SER B 1 98 ? 4.407 26.366 9.444 1.00 34.69 104 SER B CA 1
ATOM 1655 C C . SER B 1 98 ? 3.514 27.602 9.315 1.00 30.86 104 SER B C 1
ATOM 1656 O O . SER B 1 98 ? 3.389 28.171 8.233 1.00 35.84 104 SER B O 1
ATOM 16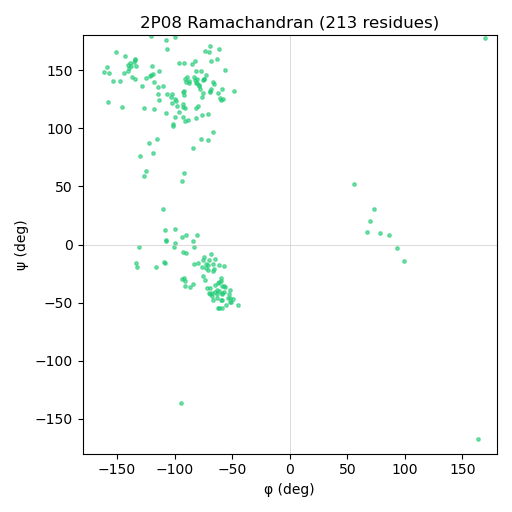59 N N . PRO B 1 99 ? 2.882 28.020 10.418 1.00 37.11 105 PRO B N 1
ATOM 1660 C CA . PRO B 1 99 ? 2.022 29.186 10.333 1.00 31.11 105 PRO B CA 1
ATOM 1661 C C . PRO B 1 99 ? 2.804 30.473 10.242 1.00 29.17 105 PRO B C 1
ATOM 1662 O O . PRO B 1 99 ? 3.850 30.614 10.889 1.00 35.69 105 PRO B O 1
ATOM 1666 N N . TRP B 1 100 ? 2.315 31.416 9.452 1.00 26.04 106 TRP B N 1
ATOM 1667 C CA . TRP B 1 100 ? 2.823 32.765 9.540 1.00 28.30 106 TRP B CA 1
ATOM 1668 C C . TRP B 1 100 ? 2.378 33.353 10.875 1.00 36.15 106 TRP B C 1
ATOM 1669 O O . TRP B 1 100 ? 1.214 33.241 11.226 1.00 33.81 106 TRP B O 1
ATOM 1680 N N . ILE B 1 101 ? 3.304 33.963 11.619 1.00 31.32 107 ILE B N 1
ATOM 1681 C CA . ILE B 1 101 ? 3.010 34.425 12.960 1.00 36.63 107 ILE B CA 1
ATOM 1682 C C . ILE B 1 101 ? 2.720 35.933 12.970 1.00 45.53 107 ILE B C 1
ATOM 1683 O O . ILE B 1 101 ? 3.513 36.728 12.479 1.00 41.65 107 ILE B O 1
ATOM 1688 N N . THR B 1 102 ? 1.565 36.309 13.510 1.00 45.79 108 THR B N 1
ATOM 1689 C CA . THR B 1 102 ? 1.180 37.723 13.633 1.00 54.80 108 THR B CA 1
ATOM 1690 C C . THR B 1 102 ? 0.954 38.065 15.109 1.00 53.15 108 THR B C 1
ATOM 1691 O O . THR B 1 102 ? 1.102 37.195 15.979 1.00 49.79 108 THR B O 1
ATOM 1695 N N . ASP B 1 103 ? 0.608 39.318 15.407 1.00 49.93 109 ASP B N 1
ATOM 1696 C CA . ASP B 1 103 ? 0.342 39.718 16.798 1.00 53.50 109 ASP B CA 1
ATOM 1697 C C . ASP B 1 103 ? -0.831 38.925 17.370 1.00 49.27 109 ASP B C 1
ATOM 1698 O O . ASP B 1 103 ? -0.896 38.640 18.575 1.00 59.17 109 ASP B O 1
ATOM 1703 N N . THR B 1 104 ? -1.763 38.593 16.487 1.00 49.51 110 THR B N 1
ATOM 1704 C CA . THR B 1 104 ? -3.006 37.940 16.853 1.00 54.05 110 THR B CA 1
ATOM 1705 C C . THR B 1 104 ? -2.868 36.429 17.073 1.00 55.27 110 THR B C 1
ATOM 1706 O O . THR B 1 104 ? -3.747 35.807 17.679 1.00 50.50 110 THR B O 1
ATOM 1710 N N . THR B 1 105 ? -1.765 35.847 16.601 1.00 46.87 111 THR B N 1
ATOM 1711 C CA . THR B 1 105 ? -1.657 34.397 16.519 1.00 46.07 111 THR B CA 1
ATOM 1712 C C . THR B 1 105 ? -1.785 33.712 17.861 1.00 41.60 111 THR B C 1
ATOM 1713 O O . THR B 1 105 ? -1.091 34.029 18.814 1.00 41.82 111 THR B O 1
ATOM 1717 N N . SER B 1 106 ? -2.717 32.771 17.909 1.00 48.08 112 SER B N 1
ATOM 1718 C CA . SER B 1 106 ? -2.867 31.936 19.067 1.00 49.95 112 SER B CA 1
ATOM 1719 C C . SER B 1 106 ? -2.520 30.513 18.667 1.00 42.81 112 SER B C 1
ATOM 1720 O O . SER B 1 106 ? -3.027 29.966 17.675 1.00 49.32 112 SER B O 1
ATOM 1723 N N . LEU B 1 107 ? -1.655 29.927 19.468 1.00 38.75 113 LEU B N 1
ATOM 1724 C CA . LEU B 1 107 ? -1.353 28.521 19.370 1.00 44.22 113 LEU B CA 1
ATOM 1725 C C . LEU B 1 107 ? -1.938 27.804 20.587 1.00 44.10 113 LEU B C 1
ATOM 1726 O O . LEU B 1 107 ? -1.398 26.789 21.052 1.00 46.55 113 LEU B O 1
ATOM 1731 N N . ALA B 1 108 ? -3.040 28.349 21.100 1.00 44.27 114 ALA B N 1
ATOM 1732 C CA . ALA B 1 108 ? -3.706 27.776 22.267 1.00 47.32 114 ALA B CA 1
ATOM 1733 C C . ALA B 1 108 ? -4.755 26.795 21.780 1.00 31.65 114 ALA B C 1
ATOM 1734 O O . ALA B 1 108 ? -5.437 27.072 20.780 1.00 41.61 114 ALA B O 1
ATOM 1736 N N . PRO B 1 109 ? -4.918 25.674 22.497 1.00 39.61 115 PRO B N 1
ATOM 1737 C CA . PRO B 1 109 ? -6.026 24.753 22.205 1.00 46.55 115 PRO B CA 1
ATOM 1738 C C . PRO B 1 109 ? -7.380 25.459 22.278 1.00 49.22 115 PRO B C 1
ATOM 1739 O O . PRO B 1 109 ? -7.521 26.443 23.008 1.00 54.20 115 PRO B O 1
ATOM 1743 N N . LEU B 1 110 ? -8.354 24.994 21.504 1.00 45.76 116 LEU B N 1
ATOM 1744 C CA . LEU B 1 110 ? -9.703 25.528 21.619 1.00 46.74 116 LEU B CA 1
ATOM 1745 C C . LEU B 1 110 ? -10.386 24.829 22.804 1.00 50.82 116 LEU B C 1
ATOM 1746 O O . LEU B 1 110 ? -10.054 23.686 23.140 1.00 55.28 116 LEU B O 1
ATOM 1751 N N . GLY B 1 111 ? -11.293 25.533 23.468 1.00 53.56 117 GLY B N 1
ATOM 1752 C CA . GLY B 1 111 ? -11.934 24.975 24.657 1.00 40.65 117 GLY B CA 1
ATOM 1753 C C . GLY B 1 111 ? -13.254 24.314 24.334 1.00 42.29 117 GLY B C 1
ATOM 1754 O O . GLY B 1 111 ? -13.368 23.577 23.349 1.00 43.12 117 GLY B O 1
ATOM 1755 N N . ILE B 1 112 ? -14.264 24.575 25.166 1.00 36.95 118 ILE B N 1
ATOM 1756 C CA . ILE B 1 112 ? -15.553 23.906 25.025 1.00 38.70 118 ILE B CA 1
ATOM 1757 C C . ILE B 1 112 ? -16.280 24.292 23.737 1.00 42.25 118 ILE B C 1
ATOM 1758 O O . ILE B 1 112 ? -16.260 25.456 23.336 1.00 36.40 118 ILE B O 1
ATOM 1763 N N . LYS B 1 113 ? -16.904 23.276 23.136 1.00 40.98 119 LYS B N 1
ATOM 1764 C CA . LYS B 1 113 ? -17.908 23.326 22.032 1.00 57.45 119 LYS B CA 1
ATOM 1765 C C . LYS B 1 113 ? -17.422 23.160 20.585 1.00 66.43 119 LYS B C 1
ATOM 1766 O O . LYS B 1 113 ? -17.500 22.077 20.002 1.00 64.02 119 LYS B O 1
#

Sequence (217 aa):
MLSPELLAKAFPFHFAFSRNREIVQTGEVLERISPEPLVGKLIEQHFQINRPKILIDFDAISKQPRALFILEFLHNGMQLKGQMMYQPEEEVIFFLGSPWITDTTSLPELLAKAFPFHFAFSRNREIVQTGEVLERISPEPLVGKLIEQHFQINRPKILIDFDAISKQPRALFILEFLHNGMQLKGQMMYQPEEEVIFFLGSPWITDTTSLAPLGIK

B-factor: mean 46.51, std 14.78, range [23.05, 111.81]

Radius of gyration: 17.14 Å; Cα contacts (8 Å, |Δi|>4): 457; chains: 2; bounding box: 48×43×35 Å

Foldseek 3Di:
DDDPVNLLAVQQAKWKAAQVQATQDGHNNNQVPDPDRRHRDHQVVFKDKPPPPDDSGLVVLVVCQPDWTWMAGVPQRWTWIAGFDDDPVVRMTMGSTDTDDDPSRDD/DCVLLVVQQAKWKAAQQQATQDGHVLNCQADPDGRHGHHCVVFKDWPPPPDDPGPVGLQVPQPDWTWMAGVVPRWIWIAGFADDVVVRMTMGSTDTDDDPPDDSHGDDDD

CATH classification: 3.30.450.260

InterPro domains:
  IPR011645 Haem NO binding associated [PF07701] (2-76)
  IPR011645 Haem NO binding associated [PF07701] (77-114)
  IPR042463 Haem NO binding associated domain superfamily [G3DSA:3.30.450.260] (1-115)

Solvent-accessible surface area: 11441 Å² total; per-residue (Å²): 178,42,38,94,115,50,6,27,147,1,5,12,1,0,0,0,1,25,124,84,84,62,1,67,68,21,2,117,24,0,55,192,29,16,88,87,88,0,77,46,64,60,2,69,119,16,2,97,25,57,117,20,199,51,137,40,54,6,58,26,2,32,155,61,78,208,18,34,0,42,1,49,1,76,110,49,34,5,78,0,14,9,13,6,22,77,51,84,166,106,70,22,0,18,0,4,1,5,1,44,37,69,156,128,36,81,84,121,138,67,18,27,136,3,4,3,0,0,0,0,2,26,135,85,74,62,0,58,65,25,2,113,4,0,60,80,8,12,57,75,106,0,84,45,64,66,3,71,107,13,2,79,25,31,130,31,202,46,139,37,51,2,64,31,2,27,162,71,81,214,21,50,0,8,0,44,1,77,93,84,36,20,56,0,40,0,8,8,24,81,41,92,150,86,127,18,0,15,0,1,1,18,4,45,7,78,137,113,11,46,1,48,81,89,72,179,244

Secondary structure (DSSP, 8-state):
---HHHHHHH-TT-EEE-TT-BEEEE-HHHHHH-SS--TTSBGGGTEEEEESS--S-HHHHHT-TTSPEEEEETTT--EEEEEEEEETTTTEEEEEEEE---TT---/-TTHHHH-TT-EEEETT-BEEEE-HHHHHH-SS--TTSBGGGTEEEEES---S-HHHHHT-TTPPEEEEETTTTEEEEE-EEEETTTTEEEE--EEPP-TT---PPP---